Protein AF-0000000075078816 (afdb_homodimer)

Sequence (354 aa):
MPRSSYRVLTNPCPHFLTATINHWLPLFTNPKLVDIVLDSWRYLQRNDNFQLYGYVILENHLHLIAASENLSRDIQRFKSYTAKQLIAHLEQHRSNRLLELLALFK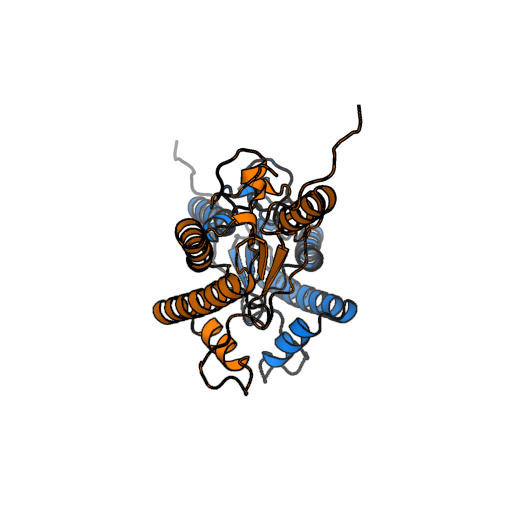RVHKHDSDYQVWEEGSHPQIIESEKVMRQKLEYIHQNPVKRGYVDKPEHWRYSSARNYLGQEGMIEVIRQWMPRSSYRVLTNPCPHFLTATINHWLPLFTNPKLVDIVLDSWRYLQRNDNFQLYGYVILENHLHLIAASENLSRDIQRFKSYTAKQLIAHLEQHRSNRLLELLALFKRVHKHDSDYQVWEEGSHPQIIESEKVMRQKLEYIHQNPVKRGYVDKPEHWRYSSARNYLGQEGMIEVIRQW

pLDDT: mean 91.62, std 14.15, range [32.06, 98.94]

InterPro domains:
  IPR002686 Transposase IS200-like [SM01321] (10-143)
  IPR036515 Transposase IS200-like superfamily [G3DSA:3.30.70.1290] (3-175)
  IPR036515 Transposase IS200-like superfamily [SSF143422] (5-149)
  IPR052715 REP-associated tyrosine transposase [PTHR36966] (10-155)

Solvent-accessible surface area (backbone atoms only — not comparable to full-atom values): 18918 Å² total; per-residue (Å²): 127,85,80,80,78,70,75,31,53,56,95,51,55,34,26,40,35,40,47,39,30,38,90,55,44,63,62,43,52,37,49,69,52,44,47,47,52,52,50,50,51,51,49,36,39,74,73,55,62,38,41,41,52,38,37,23,54,51,45,27,36,35,39,36,30,35,23,27,92,54,44,70,58,52,50,51,50,46,54,54,52,41,41,53,53,48,50,52,50,37,62,75,66,63,43,55,68,61,52,51,50,29,36,68,67,34,60,82,86,52,82,88,50,76,54,40,51,62,43,84,72,39,73,75,40,81,34,75,31,54,67,52,46,52,51,52,48,51,51,47,30,39,45,52,32,72,33,48,46,21,89,43,42,57,42,37,42,51,25,38,38,20,42,79,71,74,42,89,46,85,66,88,58,53,82,84,109,127,84,81,82,78,62,79,39,52,49,95,52,54,37,27,40,33,41,47,38,32,39,92,54,44,63,62,42,53,39,47,68,52,46,47,48,52,52,51,49,52,51,49,34,37,75,73,53,64,38,42,41,52,38,35,25,55,50,45,29,36,35,40,36,31,34,24,26,91,53,46,70,58,53,51,50,49,46,54,53,53,40,42,53,51,47,50,52,50,37,63,74,66,62,41,56,70,62,53,51,49,30,36,68,66,31,58,81,86,50,82,89,49,77,55,39,50,61,44,86,71,39,73,75,39,80,36,74,27,49,66,51,45,51,50,52,49,53,50,47,31,38,46,51,33,71,33,48,46,20,89,46,43,58,42,36,42,50,26,39,38,21,41,78,70,75,41,87,48,82,65,88,58,53,82,83,108

Foldseek 3Di:
DPPPQFDDAPPDFKKKWKKFWQVQPQLVVDVVLLVLLQVLQVVCVVPFVKAWAKKFDDRTMMITIIDGNCVVVSVVVSQVSSVVVSLVVCVVVVVPVVLVVQQVRDDPVPPPDSGGTIDPGIPIDTDRHPVSVVVVLVVRLCVCVVVVNDVGSCVRQRICSQVQVVHDHPHDHDNDD/DPPPQFDPCPVPFKKKWKKFWQVQQQLVVDVVLLVLLQVLQVVCVVPFVKAWAKKFDDRTMMITIITGNCVVVSVVVSQVRSVVVSLVVCVVVVVPVVLVVQQVRDDPVPPPDSGGTIDPDIPIDTDRHPVSVVVVLVVRLCVCVVVVNDVGSCVRQRICSQVQVVHDHPHDHDNDD

Nearest PDB structures (foldseek):
  4er8-assembly1_A  TM=7.688E-01  e=7.319E-08  Escherichia coli K-12
  2xma-assembly1_B  TM=7.099E-01  e=2.518E-05  Deinococcus radiodurans
  2xo6-assembly1_D  TM=6.630E-01  e=4.208E-05  Deinococcus radiodurans
  2a6m-assembly2_A-2  TM=6.606E-01  e=1.425E-04  Helicobacter pylori
  2f5g-assembly1_B  TM=6.070E-01  e=1.253E-04  Saccharolobus solfataricus

Structure (mmCIF, N/CA/C/O backbone):
data_AF-0000000075078816-model_v1
#
loop_
_entity.id
_entity.type
_entity.pdbx_description
1 polymer Transposase
#
loop_
_atom_site.group_PDB
_atom_site.id
_atom_site.type_symbol
_atom_site.label_atom_id
_atom_site.label_alt_id
_atom_site.label_comp_id
_atom_site.label_asym_id
_atom_site.label_entity_id
_atom_site.label_seq_id
_atom_site.pdbx_PDB_ins_code
_atom_site.Cartn_x
_atom_site.Cartn_y
_atom_site.Cartn_z
_atom_site.occupancy
_atom_site.B_iso_or_equiv
_atom_site.auth_seq_id
_atom_site.auth_comp_id
_atom_site.auth_asym_id
_atom_site.auth_atom_id
_atom_site.pdbx_PDB_model_num
ATOM 1 N N . MET A 1 1 ? 27.516 -21.375 -35.688 1 32.81 1 MET A N 1
ATOM 2 C CA . MET A 1 1 ? 26.906 -22.375 -34.781 1 32.81 1 MET A CA 1
ATOM 3 C C . MET A 1 1 ? 25.516 -21.922 -34.375 1 32.81 1 MET A C 1
ATOM 5 O O . MET A 1 1 ? 25.266 -20.734 -34.156 1 32.81 1 MET A O 1
ATOM 9 N N . PRO A 1 2 ? 24.391 -22.547 -34.781 1 34.5 2 PRO A N 1
ATOM 10 C CA . PRO A 1 2 ? 23.016 -22.109 -34.531 1 34.5 2 PRO A CA 1
ATOM 11 C C . PRO A 1 2 ? 22.781 -21.656 -33.094 1 34.5 2 PRO A C 1
ATOM 13 O O . PRO A 1 2 ? 23.406 -22.188 -32.188 1 34.5 2 PRO A O 1
ATOM 16 N N . ARG A 1 3 ? 22.719 -20.375 -32.844 1 37.66 3 ARG A N 1
ATOM 17 C CA . ARG A 1 3 ? 22.172 -19.688 -31.672 1 37.66 3 ARG A CA 1
ATOM 18 C C . ARG A 1 3 ? 21.016 -20.469 -31.062 1 37.66 3 ARG A C 1
ATOM 20 O O . ARG A 1 3 ? 19.969 -20.609 -31.688 1 37.66 3 ARG A O 1
ATOM 27 N N . SER A 1 4 ? 21.203 -21.734 -30.516 1 35.41 4 SER A N 1
ATOM 28 C CA . SER A 1 4 ? 20.344 -22.578 -29.703 1 35.41 4 SER A CA 1
ATOM 29 C C . SER A 1 4 ? 19.547 -21.75 -28.703 1 35.41 4 SER A C 1
ATOM 31 O O . SER A 1 4 ? 19.719 -21.891 -27.484 1 35.41 4 SER A O 1
ATOM 33 N N . SER A 1 5 ? 19.172 -20.578 -28.922 1 39.59 5 SER A N 1
ATOM 34 C CA . SER A 1 5 ? 18.453 -19.516 -28.234 1 39.59 5 SER A CA 1
ATOM 35 C C . SER A 1 5 ? 17.266 -20.062 -27.453 1 39.59 5 SER A C 1
ATOM 37 O O . SER A 1 5 ? 16.547 -19.297 -26.797 1 39.59 5 SER A O 1
ATOM 39 N N . TYR A 1 6 ? 16.562 -21.234 -27.891 1 40.12 6 TYR A N 1
ATOM 40 C CA . TYR A 1 6 ? 15.156 -21.594 -27.781 1 40.12 6 TYR A CA 1
ATOM 41 C C . TYR A 1 6 ? 14.781 -21.906 -26.344 1 40.12 6 TYR A C 1
ATOM 43 O O . TYR A 1 6 ? 13.633 -22.25 -26.047 1 40.12 6 TYR A O 1
ATOM 51 N N . ARG A 1 7 ? 15.602 -22.672 -25.531 1 46.19 7 ARG A N 1
ATOM 52 C CA . ARG A 1 7 ? 15.094 -23.578 -24.5 1 46.19 7 ARG A CA 1
ATOM 53 C C . ARG A 1 7 ? 14.484 -22.781 -23.344 1 46.19 7 ARG A C 1
ATOM 55 O O . ARG A 1 7 ? 15.203 -22.281 -22.469 1 46.19 7 ARG A O 1
ATOM 62 N N . VAL A 1 8 ? 13.75 -21.891 -23.438 1 49.56 8 VAL A N 1
ATOM 63 C CA . VAL A 1 8 ? 13.234 -21.469 -22.141 1 49.56 8 VAL A CA 1
ATOM 64 C C . VAL A 1 8 ? 12.953 -22.688 -21.266 1 49.56 8 VAL A C 1
ATOM 66 O O . VAL A 1 8 ? 13.43 -22.781 -20.141 1 49.56 8 VAL A O 1
ATOM 69 N N . LEU A 1 9 ? 11.344 -23.141 -21.203 1 51.47 9 LEU A N 1
ATOM 70 C CA . LEU A 1 9 ? 10.328 -23.672 -20.297 1 51.47 9 LEU A CA 1
ATOM 71 C C . LEU A 1 9 ? 10.5 -25.172 -20.109 1 51.47 9 LEU A C 1
ATOM 73 O O . LEU A 1 9 ? 10.305 -25.953 -21.031 1 51.47 9 LEU A O 1
ATOM 77 N N . THR A 1 10 ? 11.484 -25.531 -19.312 1 58.16 10 THR A N 1
ATOM 78 C CA . THR A 1 10 ? 11.703 -26.953 -19.031 1 58.16 10 THR A CA 1
ATOM 79 C C . THR A 1 10 ? 10.453 -27.594 -18.422 1 58.16 10 THR A C 1
ATOM 81 O O . THR A 1 10 ? 9.594 -26.891 -17.891 1 58.16 10 THR A O 1
ATOM 84 N N . ASN A 1 11 ? 9.906 -28.688 -18.75 1 68.38 11 ASN A N 1
ATOM 85 C CA . ASN A 1 11 ? 8.969 -29.609 -18.109 1 68.38 11 ASN A CA 1
ATOM 86 C C . ASN A 1 11 ? 9.133 -29.609 -16.594 1 68.38 11 ASN A C 1
ATOM 88 O O . ASN A 1 11 ? 10.094 -30.172 -16.078 1 68.38 11 ASN A O 1
ATOM 92 N N . PRO A 1 12 ? 8.211 -28.828 -15.883 1 84.5 12 PRO A N 1
ATOM 93 C CA . PRO A 1 12 ? 6.949 -28.172 -16.234 1 84.5 12 PRO A CA 1
ATOM 94 C C . PRO A 1 12 ? 7.137 -26.719 -16.672 1 84.5 12 PRO A C 1
ATOM 96 O O . PRO A 1 12 ? 8.086 -26.062 -16.25 1 84.5 12 PRO A O 1
ATOM 99 N N . CYS A 1 13 ? 6.262 -26.234 -17.453 1 90.31 13 CYS A N 1
ATOM 100 C CA . CYS A 1 13 ? 6.301 -24.891 -18.016 1 90.31 13 CYS A CA 1
ATOM 101 C C . CYS A 1 13 ? 5.848 -23.844 -17 1 90.31 13 CYS A C 1
ATOM 103 O O . CYS A 1 13 ? 4.828 -24.031 -16.328 1 90.31 13 CYS A O 1
ATOM 105 N N . PRO A 1 14 ? 6.574 -22.812 -16.922 1 96.62 14 PRO A N 1
ATOM 106 C CA . PRO A 1 14 ? 6.164 -21.766 -15.977 1 96.62 14 PRO A CA 1
ATOM 107 C C . PRO A 1 14 ? 4.945 -20.984 -16.453 1 96.62 14 PRO A C 1
ATOM 109 O O . PRO A 1 14 ? 4.727 -20.859 -17.672 1 96.62 14 PRO A O 1
ATOM 112 N N . HIS A 1 15 ? 4.141 -20.516 -15.539 1 98.12 15 HIS A N 1
ATOM 113 C CA . HIS A 1 15 ? 2.98 -19.672 -15.789 1 98.12 15 HIS A CA 1
ATOM 114 C C . HIS A 1 15 ? 3.041 -18.391 -14.977 1 98.12 15 HIS A C 1
ATOM 116 O O . HIS A 1 15 ? 3.521 -18.391 -13.836 1 98.12 15 HIS A O 1
ATOM 122 N N . PHE A 1 16 ? 2.646 -17.312 -15.602 1 98.62 16 PHE A N 1
ATOM 123 C CA . PHE A 1 16 ? 2.348 -16.078 -14.891 1 98.62 16 PHE A CA 1
ATOM 124 C C . PHE A 1 16 ? 0.945 -16.125 -14.297 1 98.62 16 PHE A C 1
ATOM 126 O O . PHE A 1 16 ? -0.024 -16.422 -14.992 1 98.62 16 PHE A O 1
ATOM 133 N N . LEU A 1 17 ? 0.847 -15.875 -12.992 1 98.69 17 LEU A N 1
ATOM 134 C CA . LEU A 1 17 ? -0.426 -15.969 -12.281 1 98.69 17 LEU A CA 1
ATOM 135 C C . LEU A 1 17 ? -0.689 -14.695 -11.477 1 98.69 17 LEU A C 1
ATOM 137 O O . LEU A 1 17 ? 0.25 -14.016 -11.055 1 98.69 17 LEU A O 1
ATOM 141 N N . THR A 1 18 ? -1.966 -14.391 -11.258 1 98.5 18 THR A N 1
ATOM 142 C CA . TH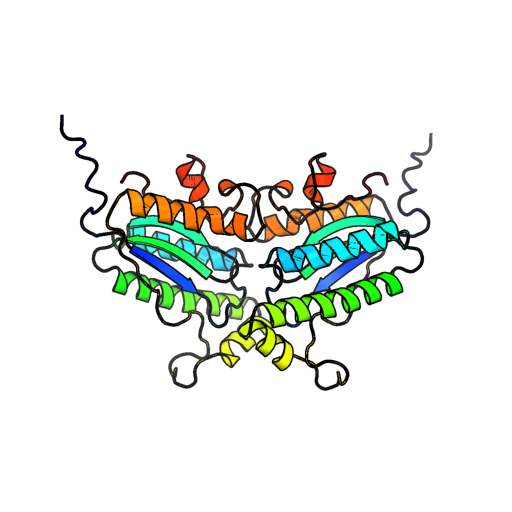R A 1 18 ? -2.414 -13.289 -10.414 1 98.5 18 THR A CA 1
ATOM 143 C C . THR A 1 18 ? -3.438 -13.773 -9.391 1 98.5 18 THR A C 1
ATOM 145 O O . THR A 1 18 ? -4.328 -14.555 -9.719 1 98.5 18 THR A O 1
ATOM 148 N N . ALA A 1 19 ? -3.264 -13.461 -8.195 1 98.5 19 ALA A N 1
ATOM 149 C CA . A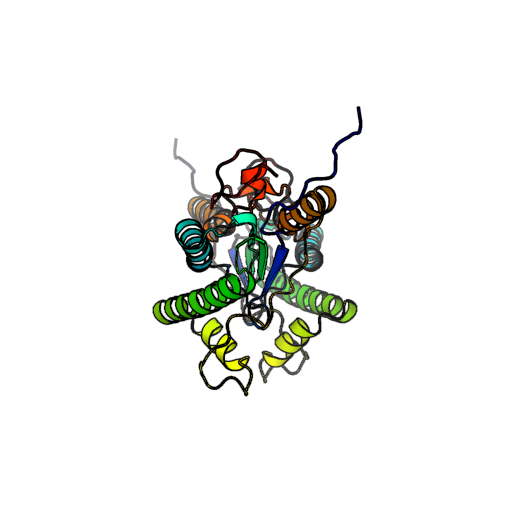LA A 1 19 ? -4.266 -13.641 -7.148 1 98.5 19 ALA A CA 1
ATOM 150 C C . ALA A 1 19 ? -4.648 -12.305 -6.516 1 98.5 19 ALA A C 1
ATOM 152 O O . ALA A 1 19 ? -3.779 -11.555 -6.062 1 98.5 19 ALA A O 1
ATOM 153 N N . THR A 1 20 ? -5.898 -12.031 -6.516 1 97.12 20 THR A N 1
ATOM 154 C CA . THR A 1 20 ? -6.395 -10.75 -6.027 1 97.12 20 THR A CA 1
ATOM 155 C C . THR A 1 20 ? -7.316 -10.945 -4.828 1 97.12 20 THR A C 1
ATOM 157 O O . THR A 1 20 ? -8.148 -11.852 -4.824 1 97.12 20 THR A O 1
ATOM 160 N N . ILE A 1 21 ? -7.125 -10.148 -3.82 1 96.5 21 ILE A N 1
ATOM 161 C CA . ILE A 1 21 ? -8.055 -10.148 -2.693 1 96.5 21 ILE A CA 1
ATOM 162 C C . ILE A 1 21 ? -9.43 -9.688 -3.162 1 96.5 21 ILE A C 1
ATOM 164 O O . ILE A 1 21 ? -9.547 -8.742 -3.941 1 96.5 21 ILE A O 1
ATOM 168 N N . ASN A 1 22 ? -10.438 -10.344 -2.693 1 93.38 22 ASN A N 1
ATOM 169 C CA . ASN A 1 22 ? -11.805 -9.984 -3.055 1 93.38 22 ASN A CA 1
ATOM 170 C C . ASN A 1 22 ? -12.086 -8.508 -2.799 1 93.38 22 ASN A C 1
ATOM 172 O O . ASN A 1 22 ? -11.734 -7.977 -1.741 1 93.38 22 ASN A O 1
ATOM 176 N N . HIS A 1 23 ? -12.539 -7.824 -3.824 1 89.81 23 HIS A N 1
ATOM 177 C CA . HIS A 1 23 ? -12.859 -6.402 -3.828 1 89.81 23 HIS A CA 1
ATOM 178 C C . HIS A 1 23 ? -11.625 -5.559 -3.523 1 89.81 23 HIS A C 1
ATOM 180 O O . HIS A 1 23 ? -11.742 -4.461 -2.969 1 89.81 23 HIS A O 1
ATOM 186 N N . TRP A 1 24 ? -10.5 -6.113 -3.637 1 91.88 24 TRP A N 1
ATOM 187 C CA . TRP A 1 24 ? -9.219 -5.418 -3.559 1 91.88 24 TRP A CA 1
ATOM 188 C C . TRP A 1 24 ? -9 -4.84 -2.166 1 91.88 24 TRP A C 1
ATOM 190 O O . TRP A 1 24 ? -8.438 -3.75 -2.023 1 91.88 24 TRP A O 1
ATOM 200 N N . LEU A 1 25 ? -9.594 -5.492 -1.196 1 92.44 25 LEU A N 1
ATOM 201 C CA . LEU A 1 25 ? -9.336 -5.07 0.178 1 92.44 25 LEU A CA 1
ATOM 202 C C . LEU A 1 25 ? -7.852 -5.164 0.512 1 92.44 25 LEU A C 1
ATOM 204 O O . LEU A 1 25 ? -7.184 -6.117 0.114 1 92.44 25 LEU A O 1
ATOM 208 N N . PRO A 1 26 ? -7.316 -4.176 1.22 1 94.62 26 PRO A N 1
ATOM 209 C CA . PRO A 1 26 ? -5.871 -4.105 1.449 1 94.62 26 PRO A CA 1
ATOM 210 C C . PRO A 1 26 ? -5.41 -5 2.598 1 94.62 26 PRO A C 1
ATOM 212 O O . PRO A 1 26 ? -4.914 -4.5 3.611 1 94.62 26 PRO A O 1
ATOM 215 N N . LEU A 1 27 ? -5.363 -6.262 2.445 1 96.44 27 LEU A N 1
ATOM 216 C CA . LEU A 1 27 ? -5.02 -7.207 3.502 1 96.44 27 LEU A CA 1
ATOM 217 C C . LEU A 1 27 ? -3.512 -7.242 3.73 1 96.44 27 LEU A C 1
ATOM 219 O O . LEU A 1 27 ? -3.055 -7.469 4.852 1 96.44 27 LEU A O 1
ATOM 223 N N . PHE A 1 28 ? -2.746 -6.984 2.727 1 97.88 28 PHE A N 1
ATOM 224 C CA . PHE A 1 28 ? -1.306 -7.207 2.793 1 97.88 28 PHE A CA 1
ATOM 225 C C . PHE A 1 28 ? -0.589 -5.961 3.303 1 97.88 28 PHE A C 1
ATOM 227 O O . PHE A 1 28 ? 0.583 -5.738 2.988 1 97.88 28 PHE A O 1
ATOM 234 N N . THR A 1 29 ? -1.321 -5.148 4 1 95.81 29 THR A N 1
ATOM 235 C CA . THR A 1 29 ? -0.734 -4.051 4.758 1 95.81 29 THR A CA 1
ATOM 236 C C . THR A 1 29 ? -0.208 -4.543 6.105 1 95.81 29 THR A C 1
ATOM 238 O O . THR A 1 29 ? 0.537 -3.832 6.781 1 95.81 29 THR A O 1
ATOM 241 N N . ASN A 1 30 ? -0.553 -5.668 6.48 1 96 30 ASN A N 1
ATOM 242 C CA . ASN A 1 30 ? -0.095 -6.371 7.676 1 96 30 ASN A CA 1
ATOM 243 C C . ASN A 1 30 ? 0.98 -7.398 7.34 1 96 30 ASN A C 1
ATOM 245 O O . ASN A 1 30 ? 0.708 -8.391 6.656 1 96 30 ASN A O 1
ATOM 249 N N . PRO A 1 31 ? 2.152 -7.246 7.91 1 97.88 31 PRO A N 1
ATOM 250 C CA . PRO A 1 31 ? 3.252 -8.156 7.574 1 97.88 31 PRO A CA 1
ATOM 251 C C . PRO A 1 31 ? 2.934 -9.617 7.895 1 97.88 31 PRO A C 1
ATOM 253 O O . PRO A 1 31 ? 3.414 -10.523 7.211 1 97.88 31 PRO A O 1
ATOM 256 N N . LYS A 1 32 ? 2.15 -9.805 8.891 1 98.12 32 LYS A N 1
ATOM 257 C CA . LYS A 1 32 ? 1.827 -11.172 9.281 1 98.12 32 LYS A CA 1
ATOM 258 C C . LYS A 1 32 ? 1.014 -11.875 8.195 1 98.12 32 LYS A C 1
ATOM 260 O O . LYS A 1 32 ? 1.153 -13.086 7.988 1 98.12 32 LYS A O 1
ATOM 265 N N . LEU A 1 33 ? 0.167 -11.148 7.555 1 98.5 33 LEU A N 1
ATOM 266 C CA . LEU A 1 33 ? -0.629 -11.734 6.484 1 98.5 33 LEU A CA 1
ATOM 267 C C . LEU A 1 33 ? 0.241 -12.055 5.273 1 98.5 33 LEU A C 1
ATOM 269 O O . LEU A 1 33 ? 0.018 -13.055 4.586 1 98.5 33 LEU A O 1
ATOM 273 N N . VAL A 1 34 ? 1.257 -11.258 5.023 1 98.81 34 VAL A N 1
ATOM 274 C CA . VAL A 1 34 ? 2.219 -11.531 3.963 1 98.81 34 VAL A CA 1
ATOM 275 C C . VAL A 1 34 ? 3.012 -12.797 4.301 1 98.81 34 VAL A C 1
ATOM 277 O O . VAL A 1 34 ? 3.254 -13.633 3.432 1 98.81 34 VAL A O 1
ATOM 280 N N . ASP A 1 35 ? 3.328 -12.914 5.535 1 98.81 35 ASP A N 1
ATOM 281 C CA . ASP A 1 35 ? 4.066 -14.094 5.977 1 98.81 35 ASP A CA 1
ATOM 282 C C . ASP A 1 35 ? 3.275 -15.375 5.699 1 98.81 35 ASP A C 1
ATOM 284 O O . ASP A 1 35 ? 3.855 -16.406 5.359 1 98.81 35 ASP A O 1
ATOM 288 N N . ILE A 1 36 ? 1.998 -15.328 5.871 1 98.88 36 ILE A N 1
ATOM 289 C CA . ILE A 1 36 ? 1.14 -16.484 5.621 1 98.88 36 ILE A CA 1
ATOM 290 C C . ILE A 1 36 ? 1.271 -16.906 4.164 1 98.88 36 ILE A C 1
ATOM 292 O O . ILE A 1 36 ? 1.377 -18.109 3.869 1 98.88 36 ILE A O 1
ATOM 296 N N . VAL A 1 37 ? 1.294 -15.938 3.246 1 98.88 37 VAL A N 1
ATOM 297 C CA . VAL A 1 37 ? 1.448 -16.203 1.817 1 98.88 37 VAL A CA 1
ATOM 298 C C . VAL A 1 37 ? 2.814 -16.828 1.552 1 98.88 37 VAL A C 1
ATOM 300 O O . VAL A 1 37 ? 2.908 -17.891 0.926 1 98.88 37 VAL A O 1
ATOM 303 N N . LEU A 1 38 ? 3.83 -16.219 2.096 1 98.88 38 LEU A N 1
ATOM 304 C CA . LEU A 1 38 ? 5.195 -16.672 1.869 1 98.88 38 LE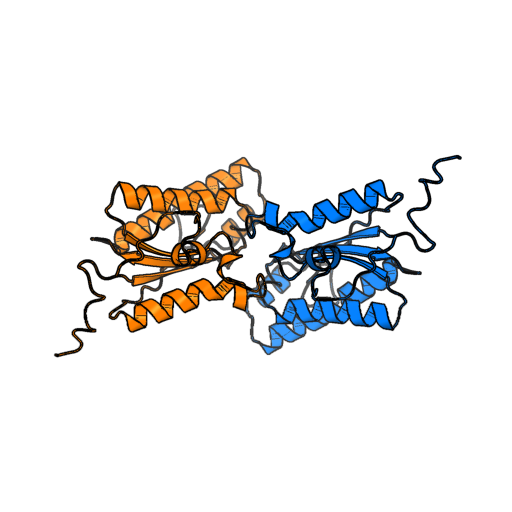U A CA 1
ATOM 305 C C . LEU A 1 38 ? 5.406 -18.062 2.453 1 98.88 38 LEU A C 1
ATOM 307 O O . LEU A 1 38 ? 6.035 -18.922 1.824 1 98.88 38 LEU A O 1
ATOM 311 N N . ASP A 1 39 ? 4.852 -18.281 3.598 1 98.81 39 ASP A N 1
ATOM 312 C CA . ASP A 1 39 ? 4.977 -19.578 4.25 1 98.81 39 ASP A CA 1
ATOM 313 C C . ASP A 1 39 ? 4.289 -20.672 3.436 1 98.81 39 ASP A C 1
ATOM 315 O O . ASP A 1 39 ? 4.777 -21.797 3.361 1 98.81 39 ASP A O 1
ATOM 319 N N . SER A 1 40 ? 3.18 -20.344 2.879 1 98.88 40 SER A N 1
ATOM 320 C CA . SER A 1 40 ? 2.475 -21.297 2.033 1 98.88 40 SER A CA 1
ATOM 321 C C . SER A 1 40 ? 3.307 -21.688 0.812 1 98.88 40 SER A C 1
ATOM 323 O O . SER A 1 40 ? 3.4 -22.859 0.459 1 98.88 40 SER A O 1
ATOM 325 N N . TRP A 1 41 ? 3.965 -20.688 0.159 1 98.81 41 TRP A N 1
ATOM 326 C CA . TRP A 1 41 ? 4.824 -20.953 -0.99 1 98.81 41 TRP A CA 1
ATOM 327 C C . TRP A 1 41 ? 6.023 -21.812 -0.585 1 98.81 41 TRP A C 1
ATOM 329 O O . TRP A 1 41 ? 6.41 -22.734 -1.306 1 98.81 41 TRP A O 1
ATOM 339 N N . ARG A 1 42 ? 6.598 -21.5 0.605 1 98.69 42 ARG A N 1
ATOM 340 C CA . ARG A 1 42 ? 7.719 -22.297 1.107 1 98.69 42 ARG A CA 1
ATOM 341 C C . ARG A 1 42 ? 7.312 -23.75 1.305 1 98.69 42 ARG A C 1
ATOM 343 O O . ARG A 1 42 ? 8.078 -24.672 0.973 1 98.69 42 ARG A O 1
ATOM 350 N N . TYR A 1 43 ? 6.148 -23.922 1.836 1 98.69 43 TYR A N 1
ATOM 351 C CA . TYR A 1 43 ? 5.629 -25.266 2.035 1 98.69 43 TYR A CA 1
ATOM 352 C C . TYR A 1 43 ? 5.512 -26.016 0.707 1 98.69 43 TYR A C 1
ATOM 354 O O . TYR A 1 43 ? 5.949 -27.156 0.586 1 98.69 43 TYR A O 1
ATOM 362 N N . LEU A 1 44 ? 4.961 -25.375 -0.298 1 98.31 44 LEU A N 1
ATOM 363 C CA . LEU A 1 44 ? 4.793 -25.984 -1.61 1 98.31 44 LEU A CA 1
ATOM 364 C C . LEU A 1 44 ? 6.148 -26.281 -2.246 1 98.31 44 LEU A C 1
ATOM 366 O O . LEU A 1 44 ? 6.32 -27.312 -2.895 1 98.31 44 LEU A O 1
ATOM 370 N N . GLN A 1 45 ? 7.09 -25.359 -2.062 1 98 45 GLN A N 1
ATOM 371 C CA . GLN A 1 45 ? 8.438 -25.578 -2.572 1 98 45 GLN A CA 1
ATOM 372 C C . GLN A 1 45 ? 9.055 -26.844 -1.974 1 98 45 GLN A C 1
ATOM 374 O O . GLN A 1 45 ? 9.703 -27.625 -2.68 1 98 45 GLN A O 1
ATOM 379 N N . ARG A 1 46 ? 8.82 -27.078 -0.748 1 97.62 46 ARG A N 1
ATOM 380 C CA . ARG A 1 46 ? 9.445 -28.172 -0.008 1 97.62 46 ARG A CA 1
ATOM 381 C C . ARG A 1 46 ? 8.727 -29.484 -0.265 1 97.62 46 ARG A C 1
ATOM 383 O O . ARG A 1 46 ? 9.359 -30.547 -0.306 1 97.62 46 ARG A O 1
ATOM 390 N N . ASN A 1 47 ? 7.422 -29.391 -0.548 1 97.06 47 ASN A N 1
ATOM 391 C CA . ASN A 1 47 ? 6.637 -30.625 -0.463 1 97.06 47 ASN A CA 1
ATOM 392 C C . ASN A 1 47 ? 6.031 -31 -1.813 1 97.06 47 ASN A C 1
ATOM 394 O O . ASN A 1 47 ? 5.617 -32.125 -2.02 1 97.06 47 ASN A O 1
ATOM 398 N N . ASP A 1 48 ? 6.027 -30.031 -2.734 1 95.38 48 ASP A N 1
ATOM 399 C CA . ASP A 1 48 ? 5.273 -30.297 -3.955 1 95.38 48 ASP A CA 1
ATOM 400 C C . ASP A 1 48 ? 6.09 -29.938 -5.195 1 95.38 48 ASP A C 1
ATOM 402 O O . ASP A 1 48 ? 5.523 -29.688 -6.266 1 95.38 48 ASP A O 1
ATOM 406 N N . ASN A 1 49 ? 7.391 -29.812 -5.105 1 94.69 49 ASN A N 1
ATOM 407 C CA . ASN A 1 49 ? 8.25 -29.422 -6.215 1 94.69 49 ASN A CA 1
ATOM 408 C C . ASN A 1 49 ? 7.754 -28.141 -6.883 1 94.69 49 ASN A C 1
ATOM 410 O O . ASN A 1 49 ? 7.754 -28.047 -8.109 1 94.69 49 ASN A O 1
ATOM 414 N N . PHE A 1 50 ? 7.168 -27.312 -6.133 1 97.31 50 PHE A N 1
ATOM 415 C CA . PHE A 1 50 ? 6.742 -26 -6.582 1 97.31 50 PHE A CA 1
ATOM 416 C C . PHE A 1 50 ? 7.945 -25.125 -6.918 1 97.31 50 PHE A C 1
ATOM 418 O O . PHE A 1 50 ? 8.789 -24.859 -6.059 1 97.31 50 PHE A O 1
ATOM 425 N N . GLN A 1 51 ? 8.016 -24.719 -8.172 1 98 51 GLN A N 1
ATOM 426 C CA . GLN A 1 51 ? 9.117 -23.891 -8.641 1 98 51 GLN A CA 1
ATOM 427 C C . GLN A 1 51 ? 8.68 -22.438 -8.781 1 98 51 GLN A C 1
ATOM 429 O O . GLN A 1 51 ? 7.859 -22.109 -9.648 1 98 51 GLN A O 1
ATOM 434 N N . LEU A 1 52 ? 9.195 -21.594 -7.953 1 98.5 52 LEU A N 1
ATOM 435 C CA . LEU A 1 52 ? 8.922 -20.156 -7.988 1 98.5 52 LEU A CA 1
ATOM 436 C C . LEU A 1 52 ? 10.039 -19.406 -8.695 1 98.5 52 LEU A C 1
ATOM 438 O O . LEU A 1 52 ? 11.203 -19.484 -8.281 1 98.5 52 LEU A O 1
ATOM 442 N N . TYR A 1 53 ? 9.719 -18.656 -9.719 1 98.44 53 TYR A N 1
ATOM 443 C CA . TYR A 1 53 ? 10.711 -17.938 -10.5 1 98.44 53 TYR A CA 1
ATOM 444 C C . TYR A 1 53 ? 10.695 -16.453 -10.172 1 98.44 53 TYR A C 1
ATOM 446 O O . TYR A 1 53 ? 11.719 -15.766 -10.312 1 98.44 53 TYR A O 1
ATOM 454 N N . GLY A 1 54 ? 9.57 -15.938 -9.797 1 98.81 54 GLY A N 1
ATOM 455 C CA . GLY A 1 54 ? 9.422 -14.547 -9.414 1 98.81 54 GLY A CA 1
ATOM 456 C C . GLY A 1 54 ? 8.078 -14.25 -8.766 1 98.81 54 GLY A C 1
ATOM 457 O O . GLY A 1 54 ? 7.141 -15.039 -8.867 1 98.81 54 GLY A O 1
ATOM 458 N N . TYR A 1 55 ? 8.055 -13.117 -8.086 1 98.94 55 TYR A N 1
ATOM 459 C CA . TYR A 1 55 ? 6.812 -12.719 -7.434 1 98.94 55 TYR A CA 1
ATOM 460 C C . TYR A 1 55 ? 6.852 -11.25 -7.031 1 98.94 55 TYR A C 1
ATOM 462 O O . TYR A 1 55 ? 7.926 -10.641 -6.977 1 98.94 55 TYR A O 1
ATOM 470 N N . VAL A 1 56 ? 5.734 -10.68 -6.828 1 98.94 56 VAL A N 1
ATOM 471 C CA . VAL A 1 56 ? 5.527 -9.406 -6.148 1 98.94 56 VAL A CA 1
ATOM 472 C C . VAL A 1 56 ? 4.219 -9.445 -5.363 1 98.94 56 VAL A C 1
ATOM 474 O O . VAL A 1 56 ? 3.221 -10 -5.836 1 98.94 56 VAL A O 1
ATOM 477 N N . ILE A 1 57 ? 4.238 -9 -4.148 1 98.88 57 ILE A N 1
ATOM 478 C CA . ILE A 1 57 ? 3.055 -8.852 -3.311 1 98.88 57 ILE A CA 1
ATOM 479 C C . ILE A 1 57 ? 2.807 -7.367 -3.031 1 98.88 57 ILE A C 1
ATOM 481 O O . ILE A 1 57 ? 3.668 -6.684 -2.477 1 98.88 57 ILE A O 1
ATOM 485 N N . LEU A 1 58 ? 1.672 -6.914 -3.492 1 98.38 58 LEU A N 1
ATOM 486 C CA . LEU A 1 58 ? 1.266 -5.539 -3.236 1 98.38 58 LEU A CA 1
ATOM 487 C C . LEU A 1 58 ? 0.216 -5.477 -2.133 1 98.38 58 LEU A C 1
ATOM 489 O O . LEU A 1 58 ? 0.135 -6.379 -1.296 1 98.38 58 LEU A O 1
ATOM 493 N N . GLU A 1 59 ? -0.512 -4.461 -1.948 1 96.56 59 GLU A N 1
ATOM 494 C CA . GLU A 1 59 ? -1.355 -4.262 -0.773 1 96.56 59 GLU A CA 1
ATOM 495 C C . GLU A 1 59 ? -2.6 -5.145 -0.833 1 96.56 59 GLU A C 1
ATOM 497 O O . GLU A 1 59 ? -3.193 -5.461 0.2 1 96.56 59 GLU A O 1
ATOM 502 N N . ASN A 1 60 ? -2.982 -5.52 -2.135 1 96.19 60 ASN A N 1
ATOM 503 C CA . ASN A 1 60 ? -4.262 -6.211 -2.23 1 96.19 60 ASN A CA 1
ATOM 504 C C . ASN A 1 60 ? -4.23 -7.309 -3.293 1 96.19 60 ASN A C 1
ATOM 506 O O . ASN A 1 60 ? -5.27 -7.871 -3.645 1 96.19 60 ASN A O 1
ATOM 510 N N . HIS A 1 61 ? -3.117 -7.52 -3.883 1 98 61 HIS A N 1
ATOM 511 C CA . HIS A 1 61 ? -2.945 -8.594 -4.852 1 98 61 HIS A CA 1
ATOM 512 C C . HIS A 1 61 ? -1.48 -9.008 -4.965 1 98 61 HIS A C 1
ATOM 514 O O . HIS A 1 61 ? -0.604 -8.359 -4.383 1 98 61 HIS A O 1
ATOM 520 N N . LEU A 1 62 ? -1.29 -10.125 -5.625 1 98.75 62 LEU A N 1
ATOM 521 C CA . LEU A 1 62 ? 0.062 -10.617 -5.863 1 98.75 62 LEU A CA 1
ATOM 522 C C . LEU A 1 62 ? 0.169 -11.258 -7.242 1 98.75 62 LEU A C 1
ATOM 524 O O . LEU A 1 62 ? -0.833 -11.711 -7.801 1 98.75 62 LEU A O 1
ATOM 528 N N . HIS A 1 63 ? 1.333 -11.18 -7.738 1 98.88 63 HIS A N 1
ATOM 529 C CA . HIS A 1 63 ? 1.723 -11.906 -8.945 1 98.88 63 HIS A CA 1
ATOM 530 C C . HIS A 1 63 ? 2.818 -12.922 -8.648 1 98.88 63 HIS A C 1
ATOM 532 O O . HIS A 1 63 ? 3.686 -12.68 -7.805 1 98.88 63 HIS A O 1
ATOM 538 N N . LEU A 1 64 ? 2.754 -13.992 -9.398 1 98.75 64 LEU A N 1
ATOM 539 C CA . LEU A 1 64 ? 3.857 -14.945 -9.312 1 98.75 64 LEU A CA 1
ATOM 540 C C . LEU A 1 64 ? 4.09 -15.633 -10.656 1 98.75 64 LEU A C 1
ATOM 542 O O . LEU A 1 64 ? 3.174 -15.719 -11.477 1 98.75 64 LEU A O 1
ATOM 546 N N . ILE A 1 65 ? 5.289 -15.984 -10.914 1 98.69 65 ILE A N 1
ATOM 547 C CA . ILE A 1 65 ? 5.695 -16.891 -11.984 1 98.69 65 ILE A CA 1
ATOM 548 C C . ILE A 1 65 ? 6.16 -18.219 -11.383 1 98.69 65 ILE A C 1
ATOM 550 O O . ILE A 1 65 ? 7.137 -18.25 -10.625 1 98.69 65 ILE A O 1
ATOM 554 N N . ALA A 1 66 ? 5.426 -19.266 -11.758 1 98.38 66 ALA A N 1
ATOM 555 C CA . ALA A 1 66 ? 5.707 -20.547 -11.094 1 98.38 66 ALA A CA 1
ATOM 556 C C . ALA A 1 66 ? 5.406 -21.719 -12.008 1 98.38 66 ALA A C 1
ATOM 558 O O . ALA A 1 66 ? 4.719 -21.562 -13.023 1 98.38 66 ALA A O 1
ATOM 559 N N . ALA A 1 67 ? 5.949 -22.812 -11.633 1 97.56 67 ALA A N 1
ATOM 560 C CA . ALA A 1 67 ? 5.699 -24.094 -12.297 1 97.56 67 ALA A CA 1
ATOM 561 C C . ALA A 1 67 ? 5.645 -25.234 -11.289 1 97.56 67 ALA A C 1
ATOM 563 O O . ALA A 1 67 ? 6.25 -25.141 -10.219 1 97.56 67 ALA A O 1
ATOM 564 N N . SER A 1 68 ? 4.895 -26.172 -11.586 1 96.25 68 SER A N 1
ATOM 565 C CA . SER A 1 68 ? 4.867 -27.453 -10.875 1 96.25 68 SER A CA 1
ATOM 566 C C . SER A 1 68 ? 4.215 -28.547 -11.719 1 96.25 68 SER A C 1
ATOM 568 O O . SER A 1 68 ? 3.746 -28.281 -12.828 1 96.25 68 SER A O 1
ATOM 570 N N . GLU A 1 69 ? 4.23 -29.75 -11.289 1 94.62 69 GLU A N 1
ATOM 571 C CA . GLU A 1 69 ? 3.625 -30.844 -12.023 1 94.62 69 GLU A CA 1
ATOM 572 C C . GLU A 1 69 ? 2.129 -30.625 -12.219 1 94.62 69 GLU A C 1
ATOM 574 O O . GLU A 1 69 ? 1.592 -30.922 -13.297 1 94.62 69 GLU A O 1
ATOM 579 N N . ASN A 1 70 ? 1.489 -30.156 -11.25 1 95 70 ASN A N 1
ATOM 580 C CA . ASN A 1 70 ? 0.081 -29.781 -11.281 1 95 70 ASN A CA 1
ATOM 581 C C . ASN A 1 70 ? -0.14 -28.391 -10.688 1 95 70 ASN A C 1
ATOM 583 O O . ASN A 1 70 ? -0.64 -28.266 -9.57 1 95 70 ASN A O 1
ATOM 587 N N . LEU A 1 71 ? 0.135 -27.422 -11.469 1 96.56 71 LEU A N 1
ATOM 588 C CA . LEU A 1 71 ? 0.143 -26.047 -10.992 1 96.56 71 LEU A CA 1
ATOM 589 C C . LEU A 1 71 ? -1.257 -25.609 -10.578 1 96.56 71 LEU A C 1
ATOM 591 O O . LEU A 1 71 ? -1.422 -24.891 -9.586 1 96.56 71 LEU A O 1
ATOM 595 N N . SER A 1 72 ? -2.248 -26 -11.344 1 96.06 72 SER A N 1
ATOM 596 C CA . SER A 1 72 ? -3.627 -25.641 -11.016 1 96.06 72 SER A CA 1
ATOM 597 C C . SER A 1 72 ? -4.004 -26.109 -9.617 1 96.06 72 SER A C 1
ATOM 599 O O . SER A 1 72 ? -4.598 -25.359 -8.844 1 96.06 72 SER A O 1
ATOM 601 N N . ARG A 1 73 ? -3.666 -27.297 -9.352 1 96.5 73 ARG A N 1
ATOM 602 C CA . ARG A 1 73 ? -3.943 -27.859 -8.039 1 96.5 73 ARG A CA 1
ATOM 603 C C . ARG A 1 73 ? -3.182 -27.109 -6.945 1 96.5 73 ARG A C 1
ATOM 605 O O . ARG A 1 73 ? -3.744 -26.797 -5.898 1 96.5 73 ARG A O 1
ATOM 612 N N . ASP A 1 74 ? -1.948 -26.875 -7.164 1 97.75 74 ASP A N 1
ATOM 613 C CA . ASP A 1 74 ? -1.113 -26.219 -6.168 1 97.75 74 ASP A CA 1
ATOM 614 C C . ASP A 1 74 ? -1.621 -24.812 -5.875 1 97.75 74 ASP A C 1
ATOM 616 O O . ASP A 1 74 ? -1.623 -24.359 -4.723 1 97.75 74 ASP A O 1
ATOM 620 N N . ILE A 1 75 ? -2.084 -24.109 -6.906 1 98.06 75 ILE A N 1
ATOM 621 C CA . ILE A 1 75 ? -2.602 -22.75 -6.738 1 98.06 75 ILE A CA 1
ATOM 622 C C . ILE A 1 75 ? -3.926 -22.797 -5.98 1 98.06 75 ILE A C 1
ATOM 624 O O . ILE A 1 75 ? -4.188 -21.953 -5.125 1 98.06 75 ILE A O 1
ATOM 628 N N . GLN A 1 76 ? -4.738 -23.75 -6.289 1 97.19 76 GLN A N 1
ATOM 629 C CA . GLN A 1 76 ? -5.984 -23.938 -5.547 1 97.19 76 GLN A CA 1
ATOM 630 C C . GLN A 1 76 ? -5.711 -24.203 -4.07 1 97.19 76 GLN A C 1
ATOM 632 O O . GLN A 1 76 ? -6.359 -23.609 -3.199 1 97.19 76 GLN A O 1
ATOM 637 N N . ARG A 1 77 ? -4.777 -25.062 -3.809 1 97.38 77 ARG A N 1
ATOM 638 C CA . ARG A 1 77 ? -4.391 -25.375 -2.436 1 97.38 77 ARG A CA 1
ATOM 639 C C . ARG A 1 77 ? -3.838 -24.125 -1.735 1 97.38 77 ARG A C 1
ATOM 641 O O . ARG A 1 77 ? -4.156 -23.875 -0.572 1 97.38 77 ARG A O 1
ATOM 648 N N . PHE A 1 78 ? -3.01 -23.453 -2.416 1 98.69 78 PHE A N 1
ATOM 649 C CA . PHE A 1 78 ? -2.451 -22.203 -1.913 1 98.69 78 PHE A CA 1
ATOM 650 C C . PHE A 1 78 ? -3.561 -21.234 -1.501 1 98.69 78 PHE A C 1
ATOM 652 O O . PHE A 1 78 ? -3.576 -20.75 -0.37 1 98.69 78 PHE A O 1
ATOM 659 N N . LYS A 1 79 ? -4.504 -20.938 -2.387 1 98.12 79 LYS A N 1
ATOM 660 C CA . LYS A 1 79 ? -5.566 -19.984 -2.131 1 98.12 79 LYS A CA 1
ATOM 661 C C . LYS A 1 79 ? -6.477 -20.453 -0.999 1 98.12 79 LYS A C 1
ATOM 663 O O . LYS A 1 79 ? -6.867 -19.656 -0.139 1 98.12 79 LYS A O 1
ATOM 668 N N . SER A 1 80 ? -6.766 -21.75 -0.992 1 97.12 80 SER A N 1
ATOM 669 C CA . SER A 1 80 ? -7.633 -22.281 0.048 1 97.12 80 SER A CA 1
ATOM 670 C C . SER A 1 80 ? -6.965 -22.219 1.418 1 97.12 80 SER A C 1
ATOM 672 O O . SER A 1 80 ? -7.566 -21.734 2.379 1 97.12 80 SER A O 1
ATOM 674 N N . TYR A 1 81 ? -5.758 -22.656 1.472 1 98.25 81 TYR A N 1
ATOM 675 C CA . TYR A 1 81 ? -5.023 -22.672 2.732 1 98.25 81 TYR A CA 1
ATOM 676 C C . TYR A 1 81 ? -4.84 -21.25 3.262 1 98.25 81 TYR A C 1
ATOM 678 O O . TYR A 1 81 ? -5.113 -20.984 4.434 1 98.25 81 TYR A O 1
ATOM 686 N N . THR A 1 82 ? -4.352 -20.359 2.4 1 98.56 82 THR A N 1
ATOM 687 C CA . THR A 1 82 ? -4.051 -19 2.85 1 98.56 82 THR A CA 1
ATOM 688 C C . THR A 1 82 ? -5.336 -18.25 3.205 1 98.56 82 THR A C 1
ATOM 690 O O . THR A 1 82 ? -5.352 -17.438 4.133 1 98.56 82 THR A O 1
ATOM 693 N N . ALA A 1 83 ? -6.434 -18.484 2.475 1 97.75 83 ALA A N 1
ATOM 694 C CA . ALA A 1 83 ? -7.707 -17.875 2.842 1 97.75 83 ALA A CA 1
ATOM 695 C C . ALA A 1 83 ? -8.086 -18.219 4.277 1 97.75 83 ALA A C 1
ATOM 697 O O . ALA A 1 83 ? -8.438 -17.328 5.062 1 97.75 83 ALA A O 1
ATOM 698 N N . LYS A 1 84 ? -7.977 -19.453 4.613 1 97.44 84 LYS A N 1
ATOM 699 C CA . LYS A 1 84 ? -8.305 -19.906 5.961 1 97.44 84 LYS A CA 1
ATOM 700 C C . LYS A 1 84 ? -7.395 -19.25 7 1 97.44 84 LYS A C 1
ATOM 702 O O . LYS A 1 84 ? -7.867 -18.781 8.031 1 97.44 84 LYS A O 1
ATOM 707 N N . GLN A 1 85 ? -6.121 -19.234 6.746 1 98.38 85 GLN A N 1
ATOM 708 C CA . GLN A 1 85 ? -5.152 -18.688 7.695 1 98.38 85 GLN A CA 1
ATOM 709 C C . GLN A 1 85 ? -5.32 -17.188 7.852 1 98.38 85 GLN A C 1
ATOM 711 O O . GLN A 1 85 ? -5.16 -16.641 8.945 1 98.38 85 GLN A O 1
ATOM 716 N N . LEU A 1 86 ? -5.574 -16.484 6.723 1 97.94 86 LEU A N 1
ATOM 717 C CA . LEU A 1 86 ? -5.781 -15.039 6.754 1 97.94 86 LEU A CA 1
ATOM 718 C C . LEU A 1 86 ? -6.992 -14.688 7.609 1 97.94 86 LEU A C 1
ATOM 720 O O . LEU A 1 86 ? -6.918 -13.797 8.461 1 97.94 86 LEU A O 1
ATOM 724 N N . ILE A 1 87 ? -8.055 -15.422 7.445 1 96.19 87 ILE A N 1
ATOM 725 C CA . ILE A 1 87 ? -9.273 -15.195 8.211 1 96.19 87 ILE A CA 1
ATOM 726 C C . ILE A 1 87 ? -9.016 -15.469 9.688 1 96.19 87 ILE A C 1
ATOM 728 O O . ILE A 1 87 ? -9.406 -14.68 10.555 1 96.19 87 ILE A O 1
ATOM 732 N N . ALA A 1 88 ? -8.359 -16.547 9.984 1 97.12 88 ALA A N 1
ATOM 733 C CA . ALA A 1 88 ? -8.055 -16.906 11.367 1 97.12 88 ALA A CA 1
ATOM 734 C C . ALA A 1 88 ? -7.254 -15.797 12.047 1 97.12 88 ALA A C 1
ATOM 736 O O . ALA A 1 88 ? -7.527 -15.453 13.195 1 97.12 88 ALA A O 1
ATOM 737 N N . HIS A 1 89 ? -6.297 -15.266 11.312 1 97.75 89 HIS A N 1
ATOM 738 C CA . HIS A 1 89 ? -5.477 -14.195 11.867 1 97.75 89 HIS A CA 1
ATOM 739 C C . HIS A 1 89 ? -6.312 -12.945 12.133 1 97.75 89 HIS A C 1
ATOM 741 O O . HIS A 1 89 ? -6.188 -12.32 13.188 1 97.75 89 HIS A O 1
ATOM 747 N N . LEU A 1 90 ? -7.105 -12.602 11.156 1 95.94 90 LEU A N 1
ATOM 748 C CA . LEU A 1 90 ? -7.941 -11.414 11.289 1 95.94 90 LEU A CA 1
ATOM 749 C C . LEU A 1 90 ? -8.898 -11.562 12.469 1 95.94 90 LEU A C 1
ATOM 751 O O . LEU A 1 90 ? -9.133 -10.602 13.211 1 95.94 90 LEU A O 1
ATOM 755 N N . GLU A 1 91 ? -9.477 -12.734 12.625 1 94.94 91 GLU A N 1
ATOM 756 C CA . GLU A 1 91 ? -10.383 -13.008 13.742 1 94.94 91 GLU A CA 1
ATOM 757 C C . GLU A 1 91 ? -9.656 -12.914 15.078 1 94.94 91 GLU A C 1
ATOM 759 O O . GLU A 1 91 ? -10.164 -12.32 16.031 1 94.94 91 GLU A O 1
ATOM 764 N N . GLN A 1 92 ? -8.492 -13.438 15.141 1 95.88 92 GLN A N 1
ATOM 765 C CA . GLN A 1 92 ? -7.703 -13.469 16.375 1 95.88 92 GLN A CA 1
ATOM 766 C C . GLN A 1 92 ? -7.305 -12.062 16.797 1 95.88 92 GLN A C 1
ATOM 768 O O . GLN A 1 92 ? -7.219 -11.773 18 1 95.88 92 GLN A O 1
ATOM 773 N N . HIS A 1 93 ? -7.094 -11.164 15.836 1 92.44 93 HIS A N 1
ATOM 774 C CA . HIS A 1 93 ? -6.594 -9.828 16.141 1 92.44 93 HIS A CA 1
ATOM 775 C C . HIS A 1 93 ? -7.711 -8.789 16.062 1 92.44 93 HIS A C 1
ATOM 777 O O . HIS A 1 93 ? -7.445 -7.586 16.062 1 92.44 93 HIS A O 1
ATOM 783 N N . ARG A 1 94 ? -8.906 -9.203 15.953 1 84 94 ARG A N 1
ATOM 784 C CA . ARG A 1 94 ? -10.125 -8.406 16.031 1 84 94 ARG A CA 1
ATOM 785 C C . ARG A 1 94 ? -10.141 -7.316 14.969 1 84 94 ARG A C 1
ATOM 787 O O . ARG A 1 94 ? -10.438 -6.156 15.266 1 84 94 ARG A O 1
ATOM 794 N N . SER A 1 95 ? -9.609 -7.676 13.812 1 87.06 95 SER A N 1
ATOM 795 C CA . SER A 1 95 ? -9.711 -6.766 12.68 1 87.06 95 SER A CA 1
ATOM 796 C C . SER A 1 95 ? -11.133 -6.719 12.133 1 87.06 95 SER A C 1
ATOM 798 O O . SER A 1 95 ? -11.383 -7.102 10.992 1 87.06 95 SER A O 1
ATOM 800 N N . ASN A 1 96 ? -12.039 -6.16 12.844 1 86.56 96 ASN A N 1
ATOM 801 C CA . ASN A 1 96 ? -13.477 -6.246 12.617 1 86.56 96 ASN A CA 1
ATOM 802 C C . ASN A 1 96 ? -13.883 -5.57 11.305 1 86.56 96 ASN A C 1
ATOM 804 O O . ASN A 1 96 ? -14.719 -6.09 10.57 1 86.56 96 ASN A O 1
ATOM 808 N N . ARG A 1 97 ? -13.258 -4.512 11.055 1 85.12 97 ARG A N 1
ATOM 809 C CA . ARG A 1 97 ? -13.609 -3.785 9.836 1 85.12 97 ARG A CA 1
ATOM 810 C C . ARG A 1 97 ? -13.367 -4.645 8.602 1 85.12 97 ARG A C 1
ATOM 812 O O . ARG A 1 97 ? -14.25 -4.793 7.758 1 85.12 97 ARG A O 1
ATOM 819 N N . LEU A 1 98 ? -12.234 -5.184 8.461 1 89.12 98 LEU A N 1
ATOM 820 C CA . LEU A 1 98 ? -11.891 -6.012 7.316 1 89.12 98 LEU A CA 1
ATOM 821 C C . LEU A 1 98 ? -12.781 -7.246 7.242 1 89.12 98 LEU A C 1
ATOM 823 O O . LEU A 1 98 ? -13.234 -7.621 6.16 1 89.12 98 LEU A O 1
ATOM 827 N N . LEU A 1 99 ? -13.023 -7.859 8.398 1 91 99 LEU A N 1
ATOM 828 C CA . LEU A 1 99 ? -13.859 -9.047 8.445 1 91 99 LEU A CA 1
ATOM 829 C C . LEU A 1 99 ? -15.281 -8.734 7.984 1 91 99 LEU A C 1
ATOM 831 O O . LEU A 1 99 ? -15.891 -9.508 7.25 1 91 99 LEU A O 1
ATOM 835 N N . GLU A 1 100 ? -15.742 -7.625 8.406 1 88 100 GLU A N 1
ATOM 836 C CA . GLU A 1 100 ? -17.078 -7.195 8.008 1 88 100 GLU A CA 1
ATOM 837 C C . GLU A 1 100 ? -17.156 -6.992 6.496 1 88 100 GLU A C 1
ATOM 839 O O . GLU A 1 100 ? -18.141 -7.398 5.867 1 88 100 GLU A O 1
ATOM 844 N N . LEU A 1 101 ? -16.188 -6.457 5.977 1 86.62 101 LEU A N 1
ATOM 845 C CA . LEU A 1 101 ? -16.172 -6.203 4.539 1 86.62 101 LEU A CA 1
ATOM 846 C C . LEU A 1 101 ? -16.031 -7.508 3.76 1 86.62 101 LEU A C 1
ATOM 848 O O . LEU A 1 101 ? -16.703 -7.703 2.746 1 86.62 101 LEU A O 1
ATOM 852 N N . LEU A 1 102 ? -15.18 -8.398 4.242 1 90 102 LEU A N 1
ATOM 853 C CA . LEU A 1 102 ? -15.008 -9.688 3.588 1 90 102 LEU A CA 1
ATOM 854 C C . LEU A 1 102 ? -16.312 -10.477 3.588 1 90 102 LEU A C 1
ATOM 856 O O . LEU A 1 102 ? -16.594 -11.211 2.643 1 90 102 LEU A O 1
ATOM 860 N N . ALA A 1 103 ? -17.078 -10.305 4.633 1 87.94 103 ALA A N 1
ATOM 861 C CA . ALA A 1 103 ? -18.391 -10.961 4.738 1 87.94 103 ALA A CA 1
ATOM 862 C C . ALA A 1 103 ? -19.406 -10.305 3.814 1 87.94 103 ALA A C 1
ATOM 864 O O . ALA A 1 103 ? -20.188 -10.992 3.152 1 87.94 103 ALA A O 1
ATOM 865 N N . LEU A 1 104 ? -19.359 -9.023 3.814 1 83.12 104 LEU A N 1
ATOM 866 C CA . LEU A 1 104 ? -20.297 -8.25 3.016 1 83.12 104 LEU A CA 1
ATOM 867 C C . LEU A 1 104 ? -20.141 -8.562 1.531 1 83.12 104 LEU A C 1
ATOM 869 O O . LEU A 1 104 ? -21.141 -8.664 0.804 1 83.12 104 LEU A O 1
ATOM 873 N N . PHE A 1 105 ? -18.984 -8.82 1.104 1 83.88 105 PHE A N 1
ATOM 874 C CA . PHE A 1 105 ? -18.719 -8.93 -0.324 1 83.88 105 PHE A CA 1
ATOM 875 C C . PHE A 1 105 ? -18.672 -10.383 -0.762 1 83.88 105 PHE A C 1
ATOM 877 O O . PHE A 1 105 ? -18.375 -10.688 -1.921 1 83.88 105 PHE A O 1
ATOM 884 N N . LYS A 1 106 ? -18.984 -11.156 0.122 1 83.88 106 LYS A N 1
ATOM 885 C CA . LYS A 1 106 ? -19.031 -12.57 -0.229 1 83.88 106 LYS A CA 1
ATOM 886 C C . LYS A 1 106 ? -20.125 -12.844 -1.249 1 83.88 106 LYS A C 1
ATOM 888 O O . LYS A 1 106 ? -21.234 -12.305 -1.144 1 83.88 106 LYS A O 1
ATOM 893 N N . ARG A 1 107 ? -19.812 -13.562 -2.182 1 73.75 107 ARG A N 1
ATOM 894 C CA . ARG A 1 107 ? -20.812 -13.961 -3.17 1 73.75 107 ARG A CA 1
ATOM 895 C C . ARG A 1 107 ? -21.844 -14.898 -2.561 1 73.75 107 ARG A C 1
ATOM 897 O O . ARG A 1 107 ? -21.5 -15.758 -1.743 1 73.75 107 ARG A O 1
ATOM 904 N N . VAL A 1 108 ? -23.016 -14.648 -2.857 1 65.69 108 VAL A N 1
ATOM 905 C CA . VAL A 1 108 ? -24.203 -15.312 -2.318 1 65.69 108 VAL A CA 1
ATOM 906 C C . VAL A 1 108 ? -24.094 -16.812 -2.525 1 65.69 108 VAL A C 1
ATOM 908 O O . VAL A 1 108 ? -24.469 -17.594 -1.649 1 65.69 108 VAL A O 1
ATOM 911 N N . HIS A 1 109 ? -23.531 -17.188 -3.533 1 61.62 109 HIS A N 1
ATOM 912 C CA . HIS A 1 109 ? -23.641 -18.609 -3.861 1 61.62 109 HIS A CA 1
ATOM 913 C C . HIS A 1 109 ? -22.531 -19.422 -3.197 1 61.62 109 HIS A C 1
ATOM 915 O O . HIS A 1 109 ? -22.469 -20.625 -3.371 1 61.62 109 HIS A O 1
ATOM 921 N N . LYS A 1 110 ? -21.766 -18.672 -2.416 1 61.31 110 LYS A N 1
ATOM 922 C CA . LYS A 1 110 ? -20.703 -19.422 -1.746 1 61.31 110 LYS A CA 1
ATOM 923 C C . LYS A 1 110 ? -21.141 -19.844 -0.342 1 61.31 110 LYS A C 1
ATOM 925 O O . LYS A 1 110 ? -21.312 -19 0.535 1 61.31 110 LYS A O 1
ATOM 930 N N . HIS A 1 111 ? -21.641 -21.078 -0.148 1 62.22 111 HIS A N 1
ATOM 931 C CA . HIS A 1 111 ? -22.281 -21.578 1.061 1 62.22 111 HIS A CA 1
ATOM 932 C C . HIS A 1 111 ? -21.25 -22.047 2.084 1 62.22 111 HIS A C 1
ATOM 934 O O . HIS A 1 111 ? -21.547 -22.125 3.277 1 62.22 111 HIS A O 1
ATOM 940 N N . ASP A 1 112 ? -19.984 -22.203 1.707 1 62.94 112 ASP A N 1
ATOM 941 C CA . ASP A 1 112 ? -19.109 -22.984 2.58 1 62.94 112 ASP A CA 1
ATOM 942 C C . ASP A 1 112 ? -18.344 -22.078 3.541 1 62.94 112 ASP A C 1
ATOM 944 O O . ASP A 1 112 ? -17.797 -22.547 4.535 1 62.94 112 ASP A O 1
ATOM 948 N N . SER A 1 113 ? -18.328 -20.734 3.193 1 73.31 113 SER A N 1
ATOM 949 C CA . SER A 1 113 ? -17.562 -19.875 4.078 1 73.31 113 SER A CA 1
ATOM 950 C C . SER A 1 113 ? -18.266 -18.547 4.312 1 73.31 113 SER A C 1
ATOM 952 O O . SER A 1 113 ? -19.062 -18.094 3.482 1 73.31 113 SER A O 1
ATOM 954 N N . ASP A 1 114 ? -18.078 -18.031 5.523 1 84.12 114 ASP A N 1
ATOM 955 C CA . ASP A 1 114 ? -18.656 -16.734 5.883 1 84.12 114 ASP A CA 1
ATOM 956 C C . ASP A 1 114 ? -17.922 -15.586 5.199 1 84.12 114 ASP A C 1
ATOM 958 O O . ASP A 1 114 ? -18.422 -14.461 5.141 1 84.12 114 ASP A O 1
ATOM 962 N N . TYR A 1 115 ? -16.734 -16 4.621 1 90.75 115 TYR A N 1
ATOM 963 C CA . TYR A 1 115 ? -15.898 -14.961 4.035 1 90.75 115 TYR A CA 1
ATOM 964 C C . TYR A 1 115 ? -15.375 -15.383 2.664 1 90.75 115 TYR A C 1
ATOM 966 O O . TYR A 1 115 ? -15.234 -16.578 2.389 1 90.75 115 TYR A O 1
ATOM 974 N N . GLN A 1 116 ? -15.172 -14.477 1.796 1 92.12 116 GLN A N 1
ATOM 975 C CA . GLN A 1 116 ? -14.422 -14.688 0.564 1 92.12 116 GLN A CA 1
ATOM 976 C C . GLN A 1 116 ? -13.164 -13.828 0.53 1 92.12 116 GLN A C 1
ATOM 978 O O . GLN A 1 116 ? -13.25 -12.594 0.469 1 92.12 116 GLN A O 1
ATOM 983 N N . VAL A 1 117 ? -12.094 -14.484 0.531 1 95.69 117 VAL A N 1
ATOM 984 C CA . VAL A 1 117 ? -10.828 -13.766 0.606 1 95.69 117 VAL A CA 1
ATOM 985 C C . VAL A 1 117 ? -10.312 -13.477 -0.802 1 95.69 117 VAL A C 1
ATOM 987 O O . VAL A 1 117 ? -10.094 -12.32 -1.164 1 95.69 117 VAL A O 1
ATOM 990 N N . TRP A 1 118 ? -10.164 -14.562 -1.594 1 96.88 118 TRP A N 1
ATOM 991 C CA . TRP A 1 118 ? -9.602 -14.438 -2.936 1 96.88 118 TRP A CA 1
ATOM 992 C C . TRP A 1 118 ? -10.711 -14.312 -3.977 1 96.88 118 TRP A C 1
ATOM 994 O O . TRP A 1 118 ? -11.734 -15 -3.889 1 96.88 118 TRP A O 1
ATOM 1004 N N . GLU A 1 119 ? -10.469 -13.445 -4.965 1 94.44 119 GLU A N 1
ATOM 1005 C CA . GLU A 1 119 ? -11.281 -13.531 -6.172 1 94.44 119 GLU A CA 1
ATOM 1006 C C . GLU A 1 119 ? -11.141 -14.898 -6.84 1 94.44 119 GLU A C 1
ATOM 1008 O O . GLU A 1 119 ? -10.125 -15.57 -6.672 1 94.44 119 GLU A O 1
ATOM 1013 N N . GLU A 1 120 ? -12.172 -15.219 -7.574 1 91.75 120 GLU A N 1
ATOM 1014 C CA . GLU A 1 120 ? -12.109 -16.469 -8.312 1 91.75 120 GLU A CA 1
ATOM 1015 C C . GLU A 1 120 ? -11.109 -16.391 -9.461 1 91.75 120 GLU A C 1
ATOM 1017 O O . GLU A 1 120 ? -10.93 -15.32 -10.055 1 91.75 120 GLU A O 1
ATOM 1022 N N . GLY A 1 121 ? -10.469 -17.469 -9.695 1 91.69 121 GLY A N 1
ATOM 1023 C CA . GLY A 1 121 ? -9.547 -17.531 -10.82 1 91.69 121 GLY A CA 1
ATOM 1024 C C . GLY A 1 121 ? -8.172 -16.984 -10.508 1 91.69 121 GLY A C 1
ATOM 1025 O O . GLY A 1 121 ? -7.98 -16.312 -9.484 1 91.69 121 GLY A O 1
ATOM 1026 N N . SER A 1 122 ? -7.176 -17.359 -11.336 1 92.25 122 SER A N 1
ATOM 1027 C CA . SER A 1 122 ? -5.801 -16.906 -11.164 1 92.25 122 SER A CA 1
ATOM 1028 C C . SER A 1 122 ? -5.227 -16.391 -12.484 1 92.25 122 SER A C 1
ATOM 1030 O O . SER A 1 122 ? -4.066 -15.961 -12.539 1 92.25 122 SER A O 1
ATOM 1032 N N . HIS A 1 123 ? -5.891 -16.469 -13.531 1 90.69 123 HIS A N 1
ATOM 1033 C CA . HIS A 1 123 ? -5.559 -15.922 -14.836 1 90.69 123 HIS A CA 1
ATOM 1034 C C . HIS A 1 123 ? -4.184 -16.391 -15.305 1 90.69 123 HIS A C 1
ATOM 1036 O O . HIS A 1 123 ? -3.326 -15.578 -15.641 1 90.69 123 HIS A O 1
ATOM 1042 N N . PRO A 1 124 ? -4.027 -17.688 -15.445 1 94.94 124 PRO A N 1
ATOM 1043 C CA . PRO A 1 124 ? -2.707 -18.203 -15.812 1 94.94 124 PRO A CA 1
ATOM 1044 C C . PRO A 1 124 ? -2.324 -17.891 -17.25 1 94.94 124 PRO A C 1
ATOM 1046 O O . PRO A 1 124 ? -3.168 -17.953 -18.156 1 94.94 124 PRO A O 1
ATOM 1049 N N . GLN A 1 125 ? -1.089 -17.422 -17.438 1 96.5 125 GLN A N 1
ATOM 1050 C CA . GLN A 1 125 ? -0.488 -17.203 -18.75 1 96.5 125 GLN A CA 1
ATOM 1051 C C . GLN A 1 125 ? 0.806 -18 -18.891 1 96.5 125 GLN A C 1
ATOM 1053 O O . GLN A 1 125 ? 1.744 -17.828 -18.109 1 96.5 125 GLN A O 1
ATOM 1058 N N . ILE A 1 126 ? 0.905 -18.828 -19.938 1 94.69 126 ILE A N 1
ATOM 1059 C CA . ILE A 1 126 ? 2.068 -19.672 -20.156 1 94.69 126 ILE A CA 1
ATOM 1060 C C . ILE A 1 126 ? 3.266 -18.828 -20.578 1 94.69 126 ILE A C 1
ATOM 1062 O O . ILE A 1 126 ? 3.127 -17.906 -21.375 1 94.69 126 ILE A O 1
ATOM 1066 N N . ILE A 1 127 ? 4.355 -19.156 -20.031 1 96.12 127 ILE A N 1
ATOM 1067 C CA . ILE A 1 127 ? 5.613 -18.547 -20.438 1 96.12 127 ILE A CA 1
ATOM 1068 C C . ILE A 1 127 ? 6.363 -19.469 -21.391 1 96.12 127 ILE A C 1
ATOM 1070 O O . ILE A 1 127 ? 6.918 -20.484 -20.969 1 96.12 127 ILE A O 1
ATOM 1074 N N . GLU A 1 128 ? 6.504 -19.047 -22.594 1 91.19 128 GLU A N 1
ATOM 1075 C CA . GLU A 1 128 ? 6.918 -19.969 -23.641 1 91.19 128 GLU A CA 1
ATOM 1076 C C . GLU A 1 128 ? 8.367 -19.719 -24.047 1 91.19 128 GLU A C 1
ATOM 1078 O O . GLU A 1 128 ? 8.945 -20.516 -24.797 1 91.19 128 GLU A O 1
ATOM 1083 N N . SER A 1 129 ? 8.914 -18.625 -23.625 1 93.19 129 SER A N 1
ATOM 1084 C CA . SER A 1 129 ? 10.273 -18.281 -24.031 1 93.19 129 SER A CA 1
ATOM 1085 C C . SER A 1 129 ? 10.992 -17.484 -22.953 1 93.19 129 SER A C 1
ATOM 1087 O O . SER A 1 129 ? 10.359 -16.953 -22.047 1 93.19 129 SER A O 1
ATOM 1089 N N . GLU A 1 130 ? 12.227 -17.438 -23.125 1 94.62 130 GLU A N 1
ATOM 1090 C CA . GLU A 1 130 ? 13.031 -16.609 -22.234 1 94.62 130 GLU A CA 1
ATOM 1091 C C . GLU A 1 130 ? 12.648 -15.141 -22.344 1 94.62 130 GLU A C 1
ATOM 1093 O O . GLU A 1 130 ? 12.648 -14.422 -21.344 1 94.62 130 GLU A O 1
ATOM 1098 N N . LYS A 1 131 ? 12.344 -14.797 -23.516 1 96.06 131 LYS A N 1
ATOM 1099 C CA . LYS A 1 131 ? 11.945 -13.414 -23.75 1 96.06 131 LYS A CA 1
ATOM 1100 C C . LYS A 1 131 ? 10.688 -13.062 -22.953 1 96.06 131 LYS A C 1
ATOM 1102 O O . LYS A 1 131 ? 10.633 -12.023 -22.297 1 96.06 131 LYS A O 1
ATOM 1107 N N . VAL A 1 132 ? 9.742 -13.93 -22.969 1 96.56 132 VAL A N 1
ATOM 1108 C CA . VAL A 1 132 ? 8.5 -13.703 -22.25 1 96.56 132 VAL A CA 1
ATOM 1109 C C . VAL A 1 132 ? 8.758 -13.75 -20.734 1 96.56 132 VAL A C 1
ATOM 1111 O O . VAL A 1 132 ? 8.195 -12.953 -19.984 1 96.56 132 VAL A O 1
ATOM 1114 N N . MET A 1 133 ? 9.648 -14.617 -20.375 1 97.31 133 MET A N 1
ATOM 1115 C CA . MET A 1 133 ? 10.031 -14.703 -18.969 1 97.31 133 MET A CA 1
ATOM 1116 C C . MET A 1 133 ? 10.602 -13.375 -18.469 1 97.31 133 MET A C 1
ATOM 1118 O O . MET A 1 133 ? 10.164 -12.852 -17.453 1 97.31 133 MET A O 1
ATOM 1122 N N . ARG A 1 134 ? 11.484 -12.844 -19.219 1 97.88 134 ARG A N 1
ATOM 1123 C CA . ARG A 1 134 ? 12.125 -11.586 -18.844 1 97.88 134 ARG A CA 1
ATOM 1124 C C . ARG A 1 134 ? 11.102 -10.453 -18.781 1 97.88 134 ARG A C 1
ATOM 1126 O O . ARG A 1 134 ? 11.133 -9.633 -17.875 1 97.88 134 ARG A O 1
ATOM 1133 N N . GLN A 1 135 ? 10.258 -10.438 -19.734 1 98.12 135 GLN A N 1
ATOM 1134 C CA . GLN A 1 135 ? 9.227 -9.406 -19.797 1 98.12 135 GLN A CA 1
ATOM 1135 C C . GLN A 1 135 ? 8.32 -9.469 -18.562 1 98.12 135 GLN A C 1
ATOM 1137 O O . GLN A 1 135 ? 8.016 -8.43 -17.953 1 98.12 135 GLN A O 1
ATOM 1142 N N . LYS A 1 136 ? 7.871 -10.625 -18.188 1 98.44 136 LYS A N 1
ATOM 1143 C CA . LYS A 1 136 ? 6.969 -10.773 -17.062 1 98.44 136 LYS A CA 1
ATOM 1144 C C . LYS A 1 136 ? 7.676 -10.461 -15.742 1 98.44 136 LYS A C 1
ATOM 1146 O O . LYS A 1 136 ? 7.094 -9.836 -14.852 1 98.44 136 LYS A O 1
ATOM 1151 N N . LEU A 1 137 ? 8.906 -10.883 -15.672 1 98.69 137 LEU A N 1
ATOM 1152 C CA . LEU A 1 137 ? 9.688 -10.555 -14.484 1 98.69 137 LEU A CA 1
ATOM 1153 C C . LEU A 1 137 ? 9.828 -9.047 -14.328 1 98.69 137 LEU A C 1
ATOM 1155 O O . LEU A 1 137 ? 9.609 -8.5 -13.242 1 98.69 137 LEU A O 1
ATOM 1159 N N . GLU A 1 138 ? 10.188 -8.391 -15.406 1 98.62 138 GLU A N 1
ATOM 1160 C CA . GLU A 1 138 ? 10.328 -6.938 -15.375 1 98.62 138 GLU A CA 1
ATOM 1161 C C . GLU A 1 138 ? 9.008 -6.266 -14.977 1 98.62 138 GLU A C 1
ATOM 1163 O O . GLU A 1 138 ? 9 -5.34 -14.172 1 98.62 138 GLU A O 1
ATOM 1168 N N . TYR A 1 139 ? 8.008 -6.824 -15.539 1 98.69 139 TYR A N 1
ATOM 1169 C CA . TYR A 1 139 ? 6.684 -6.281 -15.266 1 98.69 139 TYR A CA 1
ATOM 1170 C C . TYR A 1 139 ? 6.359 -6.348 -13.781 1 98.69 139 TYR A C 1
ATOM 1172 O O . TYR A 1 139 ? 6.004 -5.34 -13.164 1 98.69 139 TYR A O 1
ATOM 1180 N N . ILE A 1 140 ? 6.52 -7.469 -13.141 1 98.69 140 ILE A N 1
ATOM 1181 C CA . ILE A 1 140 ? 6.078 -7.613 -11.758 1 98.69 140 ILE A CA 1
ATOM 1182 C C . ILE A 1 140 ? 7.043 -6.887 -10.828 1 98.69 140 ILE A C 1
ATOM 1184 O O . ILE A 1 140 ? 6.633 -6.332 -9.805 1 98.69 140 ILE A O 1
ATOM 1188 N N . HIS A 1 141 ? 8.32 -6.852 -11.211 1 98.88 141 HIS A N 1
ATOM 1189 C CA . HIS A 1 141 ? 9.297 -6.148 -10.383 1 98.88 141 HIS A CA 1
ATOM 1190 C C . HIS A 1 141 ? 9.062 -4.641 -10.414 1 98.88 141 HIS A C 1
ATOM 1192 O O . HIS A 1 141 ? 9.312 -3.947 -9.43 1 98.88 141 HIS A O 1
ATOM 1198 N N . GLN A 1 142 ? 8.484 -4.156 -11.5 1 98.75 142 GLN A N 1
ATOM 1199 C CA . GLN A 1 142 ? 8.289 -2.723 -11.68 1 98.75 142 GLN A CA 1
ATOM 1200 C C . GLN A 1 142 ? 6.953 -2.271 -11.094 1 98.75 142 GLN A C 1
ATOM 1202 O O . GLN A 1 142 ? 6.688 -1.072 -10.984 1 98.75 142 GLN A O 1
ATOM 1207 N N . ASN A 1 143 ? 6.145 -3.219 -10.664 1 98.56 143 ASN A N 1
ATOM 1208 C CA . ASN A 1 143 ? 4.812 -2.883 -10.172 1 98.56 143 ASN A CA 1
ATOM 1209 C C . ASN A 1 143 ? 4.875 -1.845 -9.055 1 98.56 143 ASN A C 1
ATOM 1211 O O . ASN A 1 143 ? 4.191 -0.82 -9.117 1 98.56 143 ASN A O 1
ATOM 1215 N N . PRO A 1 144 ? 5.723 -2.021 -7.98 1 98.75 144 PRO A N 1
ATOM 1216 C CA . PRO A 1 144 ? 5.766 -1.036 -6.898 1 98.75 144 PRO A CA 1
ATOM 1217 C C . PRO A 1 144 ? 6.285 0.323 -7.359 1 98.75 144 PRO A C 1
ATOM 1219 O O . PRO A 1 144 ? 5.906 1.355 -6.801 1 98.75 144 PRO A O 1
ATOM 1222 N N . VAL A 1 145 ? 7.172 0.304 -8.32 1 98.69 145 VAL A N 1
ATOM 1223 C CA . VAL A 1 145 ? 7.688 1.546 -8.891 1 98.69 145 VAL A CA 1
ATOM 1224 C C . VAL A 1 145 ? 6.562 2.287 -9.617 1 98.69 145 VAL A C 1
ATOM 1226 O O . VAL A 1 145 ? 6.391 3.494 -9.43 1 98.69 145 VAL A O 1
ATOM 1229 N N . LYS A 1 146 ? 5.793 1.554 -10.375 1 97.69 146 LYS A N 1
ATOM 1230 C CA . LYS A 1 146 ? 4.68 2.139 -11.117 1 97.69 146 LYS A CA 1
ATOM 1231 C C . LYS A 1 146 ? 3.615 2.684 -10.164 1 97.69 146 LYS A C 1
ATOM 1233 O O . LYS A 1 146 ? 2.951 3.676 -10.477 1 97.69 146 LYS A O 1
ATOM 1238 N N . ARG A 1 147 ? 3.473 2.08 -9.008 1 96.94 147 ARG A N 1
ATOM 1239 C CA . ARG A 1 147 ? 2.559 2.553 -7.973 1 96.94 147 ARG A CA 1
ATOM 1240 C C . ARG A 1 147 ? 3.082 3.83 -7.32 1 96.94 147 ARG A C 1
ATOM 1242 O O . ARG A 1 147 ? 2.359 4.492 -6.574 1 96.94 147 ARG A O 1
ATOM 1249 N N . GLY A 1 148 ? 4.355 4.113 -7.539 1 97.88 148 GLY A N 1
ATOM 1250 C CA . GLY A 1 148 ? 4.977 5.297 -6.965 1 97.88 148 GLY A CA 1
ATOM 1251 C C . GLY A 1 148 ? 5.539 5.062 -5.578 1 97.88 148 GLY A C 1
ATOM 1252 O O . GLY A 1 148 ? 6.062 5.984 -4.949 1 97.88 148 GLY A O 1
ATOM 1253 N N . TYR A 1 149 ? 5.551 3.832 -5.086 1 98.44 149 TYR A N 1
ATOM 1254 C CA . TYR A 1 149 ? 5.93 3.531 -3.709 1 98.44 149 TYR A CA 1
ATOM 1255 C C . TYR A 1 149 ? 7.434 3.658 -3.518 1 98.44 149 TYR A C 1
ATOM 1257 O O . TYR A 1 149 ? 7.895 4.133 -2.477 1 98.44 149 TYR A O 1
ATOM 1265 N N . VAL A 1 150 ? 8.156 3.209 -4.539 1 98.69 150 VAL A N 1
ATOM 1266 C CA . VAL A 1 150 ? 9.609 3.164 -4.48 1 98.69 150 VAL A CA 1
ATOM 1267 C C . VAL A 1 150 ? 10.195 3.625 -5.812 1 98.69 150 VAL A C 1
ATOM 1269 O O . 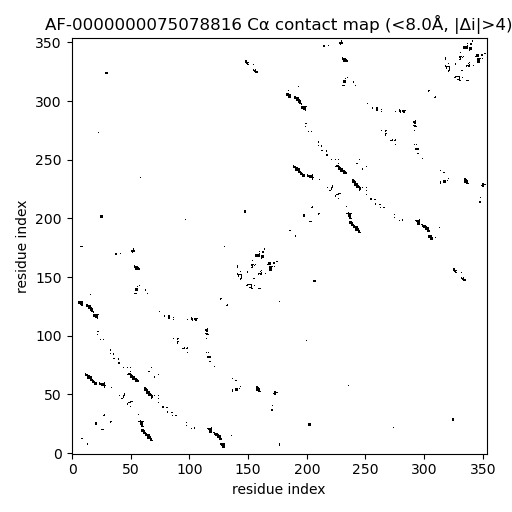VAL A 1 150 ? 9.531 3.561 -6.848 1 98.69 150 VAL A O 1
ATOM 1272 N N . ASP A 1 151 ? 11.469 4.004 -5.781 1 98.06 151 ASP A N 1
ATOM 1273 C CA . ASP A 1 151 ? 12.141 4.43 -7.004 1 98.06 151 ASP A CA 1
ATOM 1274 C C . ASP A 1 151 ? 12.797 3.248 -7.715 1 98.06 151 ASP A C 1
ATOM 1276 O O . ASP A 1 151 ? 12.93 3.25 -8.938 1 98.06 151 ASP A O 1
ATOM 1280 N N . LYS A 1 152 ? 13.211 2.318 -6.918 1 98.44 152 LYS A N 1
ATOM 1281 C CA . LYS A 1 152 ? 13.867 1.12 -7.434 1 98.44 152 LYS A CA 1
ATOM 1282 C C . LYS A 1 152 ? 13.109 -0.14 -7.027 1 98.44 152 LYS A C 1
ATOM 1284 O O . LYS A 1 152 ? 12.664 -0.26 -5.883 1 98.44 152 LYS A O 1
ATOM 1289 N N . PRO A 1 153 ? 13.039 -1.068 -7.969 1 98.69 153 PRO A N 1
ATOM 1290 C CA . PRO A 1 153 ? 12.273 -2.279 -7.672 1 98.69 153 PRO A CA 1
ATOM 1291 C C . PRO A 1 153 ? 12.766 -2.998 -6.418 1 98.69 153 PRO A C 1
ATOM 1293 O O . PRO A 1 153 ? 11.961 -3.514 -5.637 1 98.69 153 PRO A O 1
ATOM 1296 N N . GLU A 1 154 ? 14.086 -3 -6.172 1 98.38 154 GLU A N 1
ATOM 1297 C CA . GLU A 1 154 ? 14.656 -3.783 -5.082 1 98.38 154 GLU A CA 1
ATOM 1298 C C . GLU A 1 154 ? 14.367 -3.139 -3.729 1 98.38 154 GLU A C 1
ATOM 1300 O O . GLU A 1 154 ? 14.586 -3.758 -2.684 1 98.38 154 GLU A O 1
ATOM 1305 N N . HIS A 1 155 ? 13.852 -1.92 -3.754 1 98.56 155 HIS A N 1
ATOM 1306 C CA . HIS A 1 155 ? 13.5 -1.27 -2.498 1 98.56 155 HIS A CA 1
ATOM 1307 C C . HIS A 1 155 ? 12.195 -1.829 -1.936 1 98.56 155 HIS A C 1
ATOM 1309 O O . HIS A 1 155 ? 11.891 -1.638 -0.756 1 98.56 155 HIS A O 1
ATOM 1315 N N . TRP A 1 156 ? 11.43 -2.451 -2.756 1 98.81 156 TRP A N 1
ATOM 1316 C CA . TRP A 1 156 ? 10.211 -3.105 -2.297 1 98.81 156 TRP A CA 1
ATOM 1317 C C . TRP A 1 156 ? 10.516 -4.492 -1.739 1 98.81 156 TRP A C 1
ATOM 1319 O O . TRP A 1 156 ? 11.008 -5.363 -2.459 1 98.81 156 TRP A O 1
ATOM 1329 N N . ARG A 1 157 ? 10.172 -4.738 -0.555 1 98.44 157 ARG A N 1
ATOM 1330 C CA . ARG A 1 157 ? 10.625 -5.922 0.159 1 98.44 157 ARG A CA 1
ATOM 1331 C C . ARG A 1 157 ? 9.938 -7.18 -0.367 1 98.44 157 ARG A C 1
ATOM 1333 O O . ARG A 1 157 ? 10.57 -8.234 -0.493 1 98.44 157 ARG A O 1
ATOM 1340 N N . TYR A 1 158 ? 8.688 -7.059 -0.677 1 98.75 158 TYR A N 1
ATOM 1341 C CA . TYR A 1 158 ? 7.871 -8.227 -0.997 1 98.75 158 TYR A CA 1
ATOM 1342 C C . TYR A 1 158 ? 7.883 -8.508 -2.496 1 98.75 158 TYR A C 1
ATOM 1344 O O . TYR A 1 158 ? 6.824 -8.641 -3.117 1 98.75 158 TYR A O 1
ATOM 1352 N N . SER A 1 159 ? 9.086 -8.641 -2.996 1 98.88 159 SER A N 1
ATOM 1353 C CA . SER A 1 159 ? 9.297 -8.875 -4.418 1 98.88 159 SER A CA 1
ATOM 1354 C C . SER A 1 159 ? 10.594 -9.656 -4.66 1 98.88 159 SER A C 1
ATOM 1356 O O . SER A 1 159 ? 11.539 -9.555 -3.879 1 98.88 159 SER A O 1
ATOM 1358 N N . SER A 1 160 ? 10.656 -10.359 -5.777 1 98.88 160 SER A N 1
ATOM 1359 C CA . SER A 1 160 ? 11.859 -11.109 -6.133 1 98.88 160 SER A CA 1
ATOM 1360 C C . SER A 1 160 ? 12.875 -10.227 -6.848 1 98.88 160 SER A C 1
ATOM 1362 O O . SER A 1 160 ? 13.898 -10.719 -7.328 1 98.88 160 SER A O 1
ATOM 1364 N N . ALA A 1 161 ? 12.594 -8.961 -6.992 1 98.81 161 ALA A N 1
ATOM 1365 C CA . ALA A 1 161 ? 13.555 -8.047 -7.594 1 98.81 161 ALA A CA 1
ATOM 1366 C C . ALA A 1 161 ? 14.898 -8.117 -6.875 1 98.81 161 ALA A C 1
ATOM 1368 O O . ALA A 1 161 ? 15.953 -8.148 -7.52 1 98.81 161 ALA A O 1
ATOM 1369 N N . ARG A 1 162 ? 14.812 -8.25 -5.59 1 97.69 162 ARG A N 1
ATOM 1370 C CA . ARG A 1 162 ? 16.031 -8.344 -4.797 1 97.69 162 ARG A CA 1
ATOM 1371 C C . ARG A 1 162 ? 16.781 -9.633 -5.105 1 97.69 162 ARG A C 1
ATOM 1373 O O . ARG A 1 162 ? 18.016 -9.625 -5.219 1 97.69 162 ARG A O 1
ATOM 1380 N N . ASN A 1 163 ? 16.062 -10.633 -5.219 1 98.5 163 ASN A N 1
ATOM 1381 C CA . ASN A 1 163 ? 16.688 -11.914 -5.547 1 98.5 163 ASN A CA 1
ATOM 1382 C C . ASN A 1 163 ? 17.516 -11.82 -6.828 1 98.5 163 ASN A C 1
ATOM 1384 O O . ASN A 1 163 ? 18.641 -12.289 -6.879 1 98.5 163 ASN A O 1
ATOM 1388 N N . TYR A 1 164 ? 17 -11.219 -7.793 1 98.44 164 TYR A N 1
ATOM 1389 C CA . TYR A 1 164 ? 17.609 -11.164 -9.117 1 98.44 164 TYR A CA 1
ATOM 1390 C C . TYR A 1 164 ? 18.797 -10.203 -9.133 1 98.44 164 TYR A C 1
ATOM 1392 O O . TYR A 1 164 ? 19.578 -10.203 -10.078 1 98.44 164 TYR A O 1
ATOM 1400 N N . LEU A 1 165 ? 18.906 -9.422 -8.117 1 97.81 165 LEU A N 1
ATOM 1401 C CA . LEU A 1 165 ? 20.062 -8.547 -7.977 1 97.81 165 LEU A CA 1
ATOM 1402 C C . LEU A 1 165 ? 21.109 -9.156 -7.043 1 97.81 165 LEU A C 1
ATOM 1404 O O . LEU A 1 165 ? 22.062 -8.484 -6.656 1 97.81 165 LEU A O 1
ATOM 1408 N N . GLY A 1 166 ? 20.844 -10.383 -6.578 1 97 166 GLY A N 1
ATOM 1409 C CA . GLY A 1 166 ? 21.781 -11.07 -5.711 1 97 166 GLY A CA 1
ATOM 1410 C C . GLY A 1 166 ? 21.656 -10.688 -4.25 1 97 166 GLY A C 1
ATOM 1411 O O . GLY A 1 166 ? 22.516 -11 -3.438 1 97 166 GLY A O 1
ATOM 1412 N N . GLN A 1 167 ? 20.578 -9.953 -3.969 1 96.94 167 GLN A N 1
ATOM 1413 C CA . GLN A 1 167 ? 20.328 -9.562 -2.586 1 96.94 167 GLN A CA 1
ATOM 1414 C C . GLN A 1 167 ? 19.422 -10.586 -1.884 1 96.94 167 GLN A C 1
ATOM 1416 O O . GLN A 1 167 ? 18.797 -11.422 -2.535 1 96.94 167 GLN A O 1
ATOM 1421 N N . GLU A 1 168 ? 19.422 -10.453 -0.559 1 96 168 GLU A N 1
ATOM 1422 C CA . GLU A 1 168 ? 18.578 -11.352 0.214 1 96 168 GLU A CA 1
ATOM 1423 C C . GLU A 1 168 ? 17.094 -11.031 0.004 1 96 168 GLU A C 1
ATOM 1425 O O . GLU A 1 168 ? 16.672 -9.898 0.217 1 96 168 GLU A O 1
ATOM 1430 N N . GLY A 1 169 ? 16.359 -12.023 -0.479 1 97.06 169 GLY A N 1
ATOM 1431 C CA . GLY A 1 169 ? 14.922 -11.867 -0.63 1 97.06 169 GLY A CA 1
ATOM 1432 C C . GLY A 1 169 ? 14.133 -12.453 0.524 1 97.06 169 GLY A C 1
ATOM 1433 O O . GLY A 1 169 ? 14.711 -12.922 1.506 1 97.06 169 GLY A O 1
ATOM 1434 N N . MET A 1 170 ? 12.836 -12.375 0.386 1 98.25 170 MET A N 1
ATOM 1435 C CA . MET A 1 170 ? 11.961 -12.883 1.442 1 98.25 170 MET A CA 1
ATOM 1436 C C . MET A 1 170 ? 11.766 -14.383 1.308 1 98.25 170 MET A C 1
ATOM 1438 O O . MET A 1 170 ? 11.359 -15.047 2.264 1 98.25 170 MET A O 1
ATOM 1442 N N . ILE A 1 171 ? 11.938 -14.93 0.154 1 98.69 171 ILE A N 1
ATOM 1443 C CA . ILE A 1 171 ? 11.797 -16.328 -0.199 1 98.69 171 ILE A CA 1
ATOM 1444 C C . ILE A 1 171 ? 12.719 -16.656 -1.376 1 98.69 171 ILE A C 1
ATOM 1446 O O . ILE A 1 171 ? 13.031 -15.789 -2.186 1 98.69 171 ILE A O 1
ATOM 1450 N N . GLU A 1 172 ? 13.164 -17.906 -1.481 1 97.88 172 GLU A N 1
ATOM 1451 C CA . GLU A 1 172 ? 14.047 -18.312 -2.568 1 97.88 172 GLU A CA 1
ATOM 1452 C C . GLU A 1 172 ? 13.289 -18.406 -3.891 1 97.88 172 GLU A C 1
ATOM 1454 O O . GLU A 1 172 ? 12.141 -18.859 -3.926 1 97.88 172 GLU A O 1
ATOM 1459 N N . VAL A 1 173 ? 13.938 -17.984 -4.969 1 98.44 173 VAL A N 1
ATOM 1460 C CA . VAL A 1 173 ? 13.375 -18.109 -6.312 1 98.44 173 VAL A CA 1
ATOM 1461 C C . VAL A 1 173 ? 14.414 -18.734 -7.246 1 98.44 173 VAL A C 1
ATOM 1463 O O . VAL A 1 173 ? 15.617 -18.625 -7.004 1 98.44 173 VAL A O 1
ATOM 1466 N N . ILE A 1 174 ? 13.969 -19.406 -8.242 1 97.25 174 ILE A N 1
ATOM 1467 C CA . ILE A 1 174 ? 14.836 -19.984 -9.266 1 97.25 174 ILE A CA 1
ATOM 1468 C C . ILE A 1 174 ? 15.203 -18.922 -10.289 1 97.25 174 ILE A C 1
ATOM 1470 O O . ILE A 1 174 ? 14.328 -18.359 -10.961 1 97.25 174 ILE A O 1
ATOM 1474 N N . ARG A 1 175 ? 16.469 -18.656 -10.469 1 96.44 175 ARG A N 1
ATOM 1475 C CA . ARG A 1 175 ? 16.891 -17.562 -11.32 1 96.44 175 ARG A CA 1
ATOM 1476 C C . ARG A 1 175 ? 17.609 -18.062 -12.57 1 96.44 175 ARG A C 1
ATOM 1478 O O . ARG A 1 175 ? 17.922 -17.281 -13.469 1 96.44 175 ARG A O 1
ATOM 1485 N N . GLN A 1 176 ? 17.891 -19.328 -12.523 1 91.62 176 GLN A N 1
ATOM 1486 C CA . GLN A 1 176 ? 18.516 -19.922 -13.695 1 91.62 176 GLN A CA 1
ATOM 1487 C C . GLN A 1 176 ? 17.469 -20.594 -14.594 1 91.62 176 GLN A C 1
ATOM 1489 O O . GLN A 1 176 ? 16.844 -21.578 -14.195 1 91.62 176 GLN A O 1
ATOM 1494 N N . TRP A 1 177 ? 17.312 -20.016 -15.664 1 91 177 TRP A N 1
ATOM 1495 C CA . TRP A 1 177 ? 16.359 -20.516 -16.656 1 91 177 TRP A CA 1
ATOM 1496 C C . TRP A 1 177 ? 16.828 -20.172 -18.062 1 91 177 TRP A C 1
ATOM 1498 O O . TRP A 1 177 ? 17.672 -19.297 -18.25 1 91 177 TRP A O 1
ATOM 1508 N N . MET B 1 1 ? 26.812 26.625 31.328 1 32.06 1 MET B N 1
ATOM 1509 C CA . MET B 1 1 ? 25.938 27.469 30.516 1 32.06 1 MET B CA 1
ATOM 1510 C C . MET B 1 1 ? 24.609 26.766 30.25 1 32.06 1 MET B C 1
ATOM 1512 O O . MET B 1 1 ? 24.578 25.547 30.031 1 32.06 1 MET B O 1
ATOM 1516 N N . PRO B 1 2 ? 23.438 27.156 30.734 1 34.84 2 PRO B N 1
ATOM 1517 C CA . PRO B 1 2 ? 22.141 26.453 30.703 1 34.84 2 PRO B CA 1
ATOM 1518 C C . PRO B 1 2 ? 21.797 25.938 29.312 1 34.84 2 PRO B C 1
ATOM 1520 O O . PRO B 1 2 ? 22.141 26.562 28.312 1 34.84 2 PRO B O 1
ATOM 1523 N N . ARG B 1 3 ? 21.953 24.641 29.031 1 37.72 3 ARG B N 1
ATOM 1524 C CA . ARG B 1 3 ? 21.406 23.844 27.953 1 37.72 3 ARG B CA 1
ATOM 1525 C C . ARG B 1 3 ? 20.031 24.344 27.531 1 37.72 3 ARG B C 1
ATOM 1527 O O . ARG B 1 3 ? 19.062 24.219 28.297 1 37.72 3 ARG B O 1
ATOM 1534 N N . SER B 1 4 ? 19.844 25.578 27.031 1 35.19 4 SER B N 1
ATOM 1535 C CA . SER B 1 4 ? 18.672 26.219 26.422 1 35.19 4 SER B CA 1
ATOM 1536 C C . SER B 1 4 ? 17.969 25.25 25.469 1 35.19 4 SER B C 1
ATOM 1538 O O . SER B 1 4 ? 18.312 25.172 24.281 1 35.19 4 SER B O 1
ATOM 1540 N N . SER B 1 5 ? 17.891 24 25.609 1 39.88 5 SER B N 1
ATOM 1541 C CA . SER B 1 5 ? 17.344 22.828 24.938 1 39.88 5 SER B CA 1
ATOM 1542 C C . SER B 1 5 ? 15.953 23.094 24.391 1 39.88 5 SER B C 1
ATOM 1544 O O . SER B 1 5 ? 15.266 22.172 23.938 1 39.88 5 SER B O 1
ATOM 1546 N N . TYR B 1 6 ? 15.109 24.141 24.891 1 39.75 6 TYR B N 1
ATOM 1547 C CA . TYR B 1 6 ? 13.664 24.25 25.062 1 39.75 6 TYR B CA 1
ATOM 1548 C C . TYR B 1 6 ? 12.953 24.219 23.719 1 39.75 6 TYR B C 1
ATOM 1550 O O . TYR B 1 6 ? 11.961 23.516 23.547 1 39.75 6 TYR B O 1
ATOM 1558 N N . ARG B 1 7 ? 12.922 25.266 22.703 1 46.75 7 ARG B N 1
ATOM 1559 C CA . ARG B 1 7 ? 11.891 25.906 21.891 1 46.75 7 ARG B CA 1
ATOM 1560 C C . ARG B 1 7 ? 11.594 25.094 20.641 1 46.75 7 ARG B C 1
ATOM 1562 O O . ARG B 1 7 ? 12.438 25 19.75 1 46.75 7 ARG B O 1
ATOM 1569 N N . VAL B 1 8 ? 11.125 24.047 20.609 1 49.97 8 VAL B N 1
ATOM 1570 C CA . VAL B 1 8 ? 10.422 23.641 19.391 1 49.97 8 VAL B CA 1
ATOM 1571 C C . VAL B 1 8 ? 9.461 24.75 18.953 1 49.97 8 VAL B C 1
ATOM 1573 O O . VAL B 1 8 ? 9.047 24.812 17.797 1 49.97 8 VAL B O 1
ATOM 1576 N N . LEU B 1 9 ? 8.539 25.484 19.859 1 50.97 9 LEU B N 1
ATOM 1577 C CA . LEU B 1 9 ? 7.172 25.984 19.766 1 50.97 9 LEU B CA 1
ATOM 1578 C C . LEU B 1 9 ? 7.082 27.172 18.812 1 50.97 9 LEU B C 1
ATOM 1580 O O . LEU B 1 9 ? 7.441 28.281 19.188 1 50.97 9 LEU B O 1
ATOM 1584 N N . THR B 1 10 ? 7.68 27.219 17.547 1 58.31 10 THR B N 1
ATOM 1585 C CA . THR B 1 10 ? 7.633 28.562 16.984 1 58.31 10 THR B CA 1
ATOM 1586 C C . THR B 1 10 ? 6.199 28.969 16.656 1 58.31 10 THR B C 1
ATOM 1588 O O . THR B 1 10 ? 5.336 28.109 16.469 1 58.31 10 THR B O 1
ATOM 1591 N N . ASN B 1 11 ? 5.531 29.922 17.234 1 67.62 11 ASN B N 1
ATOM 1592 C CA . ASN B 1 11 ? 4.34 30.609 16.766 1 67.62 11 ASN B CA 1
ATOM 1593 C C . ASN B 1 11 ? 4.25 30.609 15.25 1 67.62 11 ASN B C 1
ATOM 1595 O O . ASN B 1 11 ? 4.984 31.344 14.578 1 67.62 11 ASN B O 1
ATOM 1599 N N . PRO B 1 12 ? 3.422 29.688 14.695 1 84.25 12 PRO B N 1
ATOM 1600 C CA . PRO B 1 12 ? 2.406 28.766 15.211 1 84.25 12 PRO B CA 1
ATOM 1601 C C . PRO B 1 12 ? 2.984 27.406 15.602 1 84.25 12 PRO B C 1
ATOM 1603 O O . PRO B 1 12 ? 3.996 26.984 15.039 1 84.25 12 PRO B O 1
ATOM 1606 N N . CYS B 1 13 ? 2.381 26.75 16.5 1 90.25 13 CYS B N 1
ATOM 1607 C CA . CYS B 1 13 ? 2.803 25.453 17.047 1 90.25 13 CYS B CA 1
ATOM 1608 C C . CYS B 1 13 ? 2.467 24.328 16.078 1 90.25 13 CYS B C 1
ATOM 1610 O O . CYS B 1 13 ? 1.349 24.25 15.562 1 90.25 13 CYS B O 1
ATOM 1612 N N . PRO B 1 14 ? 3.41 23.5 15.891 1 96.62 14 PRO B N 1
ATOM 1613 C CA . PRO B 1 14 ? 3.125 22.375 15 1 96.62 14 PRO B CA 1
ATOM 1614 C C . PRO B 1 14 ? 2.203 21.328 15.641 1 96.62 14 PRO B C 1
ATOM 1616 O O . PRO B 1 14 ? 2.189 21.188 16.859 1 96.62 14 PRO B O 1
ATOM 1619 N N . HIS B 1 15 ? 1.415 20.688 14.828 1 98.12 15 HIS B N 1
ATOM 1620 C CA . HIS B 1 15 ? 0.531 19.609 15.234 1 98.12 15 HIS B CA 1
ATOM 1621 C C . HIS B 1 15 ? 0.774 18.359 14.391 1 98.12 15 HIS B C 1
ATOM 1623 O O . HIS B 1 15 ? 1.076 18.453 13.195 1 98.12 15 HIS B O 1
ATOM 1629 N N . PHE B 1 16 ? 0.729 17.219 15.047 1 98.62 16 PHE B N 1
ATOM 1630 C CA . PHE B 1 16 ? 0.629 15.938 14.367 1 98.62 16 PHE B CA 1
ATOM 1631 C C . PHE B 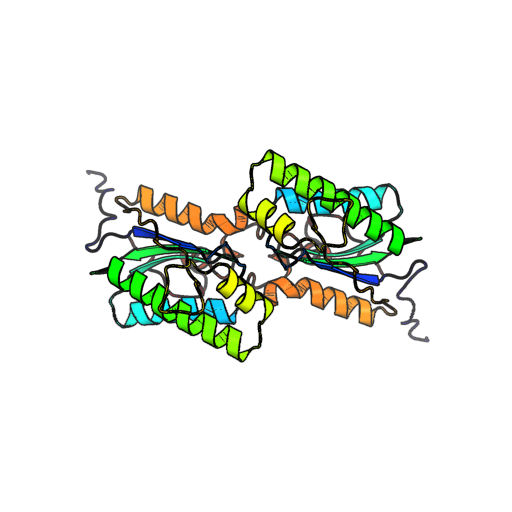1 16 ? -0.813 15.641 13.969 1 98.62 16 PHE B C 1
ATOM 1633 O O . PHE B 1 16 ? -1.719 15.719 14.805 1 98.62 16 PHE B O 1
ATOM 1640 N N . LEU B 1 17 ? -1.035 15.375 12.695 1 98.69 17 LEU B N 1
ATOM 1641 C CA . LEU B 1 17 ? -2.379 15.156 12.172 1 98.69 17 LEU B CA 1
ATOM 1642 C C . LEU B 1 17 ? -2.451 13.852 11.391 1 98.69 17 LEU B C 1
ATOM 1644 O O . LEU B 1 17 ? -1.446 13.391 10.844 1 98.69 17 LEU B O 1
ATOM 1648 N N . THR B 1 18 ? -3.639 13.242 11.344 1 98.5 18 THR B N 1
ATOM 1649 C CA . THR B 1 18 ? -3.932 12.055 10.562 1 98.5 18 THR B CA 1
ATOM 1650 C C . THR B 1 18 ? -5.172 12.266 9.695 1 98.5 18 THR B C 1
ATOM 1652 O O . THR B 1 18 ? -6.168 12.82 10.156 1 98.5 18 THR B O 1
ATOM 1655 N N . ALA B 1 19 ? -5.098 11.977 8.484 1 98.5 19 ALA B N 1
ATOM 1656 C CA . ALA B 1 19 ? -6.25 11.906 7.59 1 98.5 19 ALA B CA 1
ATOM 1657 C C . ALA B 1 19 ? -6.391 10.508 6.996 1 98.5 19 ALA B C 1
ATOM 1659 O O . ALA B 1 19 ? -5.445 9.969 6.414 1 98.5 19 ALA B O 1
ATOM 1660 N N . THR B 1 20 ? -7.523 9.938 7.164 1 97.06 20 THR B N 1
ATOM 1661 C CA . THR B 1 20 ? -7.77 8.57 6.727 1 97.06 20 THR B CA 1
ATOM 1662 C C . THR B 1 20 ? -8.875 8.531 5.672 1 97.06 20 THR B C 1
ATOM 1664 O O . THR B 1 20 ? -9.891 9.219 5.801 1 97.06 20 THR B O 1
ATOM 1667 N N . ILE B 1 21 ? -8.641 7.773 4.629 1 96.5 21 ILE B N 1
ATOM 1668 C CA . ILE B 1 21 ? -9.695 7.543 3.645 1 96.5 21 ILE B CA 1
ATOM 1669 C C . ILE B 1 21 ? -10.852 6.781 4.293 1 96.5 21 ILE B C 1
ATOM 1671 O O . ILE B 1 21 ? -10.633 5.848 5.066 1 96.5 21 ILE B O 1
ATOM 1675 N N . ASN B 1 22 ? -12.039 7.18 3.986 1 93.38 22 ASN B N 1
ATOM 1676 C CA . ASN B 1 22 ? -13.219 6.52 4.527 1 93.38 22 ASN B CA 1
ATOM 1677 C C . ASN B 1 22 ? -13.18 5.012 4.285 1 93.38 22 ASN B C 1
ATOM 1679 O O . ASN B 1 22 ? -12.875 4.566 3.18 1 93.38 22 ASN B O 1
ATOM 1683 N N . HIS B 1 23 ? -13.32 4.242 5.344 1 89.81 23 HIS B N 1
ATOM 1684 C CA . HIS B 1 23 ? -13.297 2.785 5.363 1 89.81 23 HIS B CA 1
ATOM 1685 C C . HIS B 1 23 ? -11.953 2.248 4.879 1 89.81 23 HIS B C 1
ATOM 1687 O O . HIS B 1 23 ? -11.883 1.149 4.32 1 89.81 23 HIS B O 1
ATOM 1693 N N . TRP B 1 24 ? -10.984 3.059 4.84 1 91.88 24 TRP B N 1
ATOM 1694 C CA . TRP B 1 24 ? -9.602 2.688 4.57 1 91.88 24 TRP B CA 1
ATOM 1695 C C . TRP B 1 24 ? -9.445 2.152 3.15 1 91.88 24 TRP B C 1
ATOM 1697 O O . TRP B 1 24 ? -8.672 1.22 2.912 1 91.88 24 TRP B O 1
ATOM 1707 N N . LEU B 1 25 ? -10.312 2.641 2.289 1 92.5 25 LEU B N 1
ATOM 1708 C CA . LEU B 1 25 ? -10.164 2.271 0.886 1 92.5 25 LEU B CA 1
ATOM 1709 C C . LEU B 1 25 ? -8.805 2.701 0.352 1 92.5 25 LEU B C 1
ATOM 1711 O O . LEU B 1 25 ? -8.32 3.791 0.673 1 92.5 25 LEU B O 1
ATOM 1715 N N . PRO B 1 26 ? -8.156 1.853 -0.444 1 94.69 26 PRO B N 1
ATOM 1716 C CA . PRO B 1 26 ? -6.781 2.117 -0.871 1 94.69 26 PRO B CA 1
ATOM 1717 C C . PRO B 1 26 ? -6.707 3.076 -2.057 1 94.69 26 PRO B C 1
ATOM 1719 O O . PRO B 1 26 ? -6.25 2.691 -3.139 1 94.69 26 PRO B O 1
ATOM 1722 N N . LEU B 1 27 ? -6.938 4.332 -1.877 1 96.44 27 LEU B N 1
ATOM 1723 C CA . LEU B 1 27 ? -6.973 5.312 -2.955 1 96.44 27 LEU B CA 1
ATOM 1724 C C . LEU B 1 27 ? -5.562 5.695 -3.393 1 96.44 27 LEU B C 1
ATOM 1726 O O . LEU B 1 27 ? -5.328 5.996 -4.566 1 96.44 27 LEU B O 1
ATOM 1730 N N . PHE B 1 28 ? -4.617 5.633 -2.508 1 97.88 28 PHE B N 1
ATOM 1731 C CA . PHE B 1 28 ? -3.293 6.18 -2.771 1 97.88 28 PHE B CA 1
ATOM 1732 C C . PHE B 1 28 ? -2.385 5.129 -3.396 1 97.88 28 PHE B C 1
ATOM 1734 O O . PHE B 1 28 ? -1.163 5.191 -3.252 1 97.88 28 PHE B O 1
ATOM 1741 N N . THR B 1 29 ? -2.996 4.156 -4.004 1 95.88 29 THR B N 1
ATOM 1742 C CA . THR B 1 29 ? -2.279 3.213 -4.852 1 95.88 29 THR B CA 1
ATOM 1743 C C . THR B 1 29 ? -2.072 3.791 -6.25 1 95.88 29 THR B C 1
ATOM 1745 O O . THR B 1 29 ? -1.283 3.262 -7.035 1 95.88 29 THR B O 1
ATOM 1748 N N . ASN B 1 30 ? -2.725 4.797 -6.543 1 96.06 30 ASN B N 1
ATOM 1749 C CA . ASN B 1 30 ? -2.609 5.566 -7.781 1 96.06 30 ASN B CA 1
ATOM 1750 C C . ASN B 1 30 ? -1.768 6.824 -7.582 1 96.06 30 ASN B C 1
ATOM 1752 O O . ASN B 1 30 ? -2.164 7.73 -6.848 1 96.06 30 ASN B O 1
ATOM 1756 N N . PRO B 1 31 ? -0.677 6.941 -8.32 1 97.94 31 PRO B N 1
ATOM 1757 C CA . PRO B 1 31 ? 0.216 8.086 -8.125 1 97.94 31 PRO B CA 1
ATOM 1758 C C . PRO B 1 31 ? -0.477 9.422 -8.375 1 97.94 31 PRO B C 1
ATOM 1760 O O . PRO B 1 31 ? -0.131 10.43 -7.75 1 97.94 31 PRO B O 1
ATOM 1763 N N . LYS B 1 32 ? -1.42 9.414 -9.25 1 98.12 32 LYS B N 1
ATOM 1764 C CA . LYS B 1 32 ? -2.105 10.664 -9.562 1 98.12 32 LYS B CA 1
ATOM 1765 C C . LYS B 1 32 ? -2.9 11.172 -8.367 1 98.12 32 LYS B C 1
ATOM 1767 O O . LYS B 1 32 ? -3.021 12.383 -8.164 1 98.12 32 LYS B O 1
ATOM 1772 N N . LEU B 1 33 ? -3.449 10.273 -7.625 1 98.56 33 LEU B N 1
ATOM 1773 C CA . LEU B 1 33 ? -4.203 10.68 -6.445 1 98.56 33 LEU B CA 1
ATOM 1774 C C . LEU B 1 33 ? -3.271 11.211 -5.359 1 98.56 33 LEU B C 1
ATOM 1776 O O . LEU B 1 33 ? -3.625 12.141 -4.637 1 98.56 3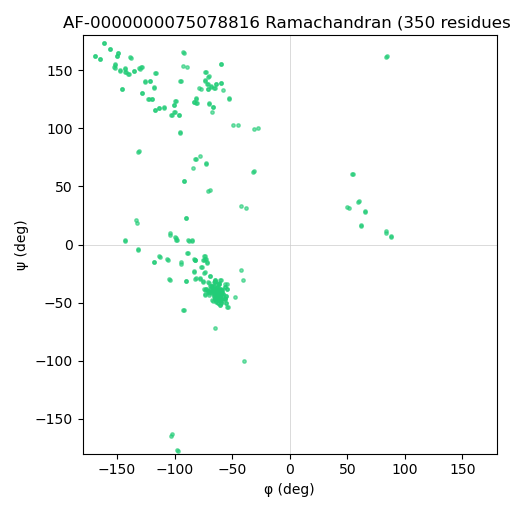3 LEU B O 1
ATOM 1780 N N . VAL B 1 34 ? -2.072 10.68 -5.273 1 98.81 34 VAL B N 1
ATOM 1781 C CA . VAL B 1 34 ? -1.065 11.188 -4.352 1 98.81 34 VAL B CA 1
ATOM 1782 C C . VAL B 1 34 ? -0.644 12.594 -4.777 1 98.81 34 VAL B C 1
ATOM 1784 O O . VAL B 1 34 ? -0.487 13.484 -3.936 1 98.81 34 VAL B O 1
ATOM 1787 N N . ASP B 1 35 ? -0.54 12.766 -6.031 1 98.81 35 ASP B N 1
ATOM 1788 C CA . ASP B 1 35 ? -0.167 14.078 -6.559 1 98.81 35 ASP B CA 1
ATOM 1789 C C . ASP B 1 35 ? -1.185 15.141 -6.148 1 98.81 35 ASP B C 1
ATOM 1791 O O . ASP B 1 35 ? -0.817 16.281 -5.875 1 98.81 35 ASP B O 1
ATOM 1795 N N . ILE B 1 36 ? -2.43 14.789 -6.145 1 98.88 36 ILE B N 1
ATOM 1796 C CA . ILE B 1 36 ? -3.49 15.711 -5.754 1 98.88 36 ILE B CA 1
ATOM 1797 C C . ILE B 1 36 ? -3.258 16.188 -4.32 1 98.88 36 ILE B C 1
ATOM 1799 O O . ILE B 1 36 ? -3.396 17.375 -4.027 1 98.88 36 ILE B O 1
ATOM 1803 N N . VAL B 1 37 ? -2.877 15.266 -3.441 1 98.88 37 VAL B N 1
ATOM 1804 C CA . VAL B 1 37 ? -2.59 15.578 -2.045 1 98.88 37 VAL B CA 1
ATOM 1805 C C . VAL B 1 37 ? -1.383 16.516 -1.962 1 98.88 37 VAL B C 1
ATOM 1807 O O . VAL B 1 37 ? -1.453 17.578 -1.338 1 98.88 37 VAL B O 1
ATOM 1810 N N . LEU B 1 38 ? -0.344 16.141 -2.648 1 98.88 38 LEU B N 1
ATOM 1811 C CA . LEU B 1 38 ? 0.896 16.906 -2.605 1 98.88 38 LEU B CA 1
ATOM 1812 C C . LEU B 1 38 ? 0.693 18.312 -3.189 1 98.88 38 LEU B C 1
ATOM 1814 O O . LEU B 1 38 ? 1.188 19.297 -2.641 1 98.88 38 LEU B O 1
ATOM 1818 N N . ASP B 1 39 ? -0.051 18.375 -4.238 1 98.81 39 ASP B N 1
ATOM 1819 C CA . ASP B 1 39 ? -0.324 19.656 -4.879 1 98.81 39 ASP B CA 1
ATOM 1820 C C . ASP B 1 39 ? -1.132 20.562 -3.957 1 98.81 39 ASP B C 1
ATOM 1822 O O . ASP B 1 39 ? -0.917 21.781 -3.934 1 98.81 39 ASP B O 1
ATOM 1826 N N . SER B 1 40 ? -2.043 19.984 -3.264 1 98.88 40 SER B N 1
ATOM 1827 C CA . SER B 1 40 ? -2.828 20.766 -2.312 1 98.88 40 SER B CA 1
ATOM 1828 C C . SER B 1 40 ? -1.947 21.344 -1.214 1 98.88 40 SER B C 1
ATOM 1830 O O . SER B 1 40 ? -2.082 22.531 -0.859 1 98.88 40 SER B O 1
ATOM 1832 N N . TRP B 1 41 ? -0.991 20.562 -0.678 1 98.81 41 TRP B N 1
ATOM 1833 C CA . TRP B 1 41 ? -0.07 21.047 0.345 1 98.81 41 TRP B CA 1
ATOM 1834 C C . TRP B 1 41 ? 0.833 22.141 -0.209 1 98.81 41 TRP B C 1
ATOM 1836 O O . TRP B 1 41 ? 1.091 23.141 0.467 1 98.81 41 TRP B O 1
ATOM 1846 N N . ARG B 1 42 ? 1.288 21.953 -1.47 1 98.69 42 ARG B N 1
ATOM 1847 C CA . ARG B 1 42 ? 2.111 22.984 -2.109 1 98.69 42 ARG B CA 1
ATOM 1848 C C . ARG B 1 42 ? 1.358 24.297 -2.223 1 98.69 42 ARG B C 1
ATOM 1850 O O . ARG B 1 42 ? 1.927 25.375 -1.986 1 98.69 42 ARG B O 1
ATOM 1857 N N . TYR B 1 43 ? 0.119 24.172 -2.59 1 98.69 43 TYR B N 1
ATOM 1858 C CA . TYR B 1 43 ? -0.72 25.375 -2.691 1 98.69 43 TYR B CA 1
ATOM 1859 C C . TYR B 1 43 ? -0.82 26.078 -1.349 1 98.69 43 TYR B C 1
ATOM 1861 O O . TYR B 1 43 ? -0.648 27.297 -1.271 1 98.69 43 TYR B O 1
ATOM 1869 N N . LEU B 1 44 ? -1.05 25.344 -0.288 1 98.31 44 LEU B N 1
ATOM 1870 C CA . LEU B 1 44 ? -1.168 25.922 1.045 1 98.31 44 LEU B CA 1
ATOM 1871 C C . LEU B 1 44 ? 0.155 26.531 1.49 1 98.31 44 LEU B C 1
ATOM 1873 O O . LEU B 1 44 ? 0.171 27.594 2.127 1 98.31 44 LEU B O 1
ATOM 1877 N N . GLN B 1 45 ? 1.243 25.859 1.16 1 98 45 GLN B N 1
ATOM 1878 C CA . GLN B 1 45 ? 2.564 26.391 1.479 1 98 45 GLN B CA 1
ATOM 1879 C C . GLN B 1 45 ? 2.779 27.75 0.824 1 98 45 GLN B C 1
ATOM 1881 O O . GLN B 1 45 ? 3.324 28.656 1.445 1 98 45 GLN B O 1
ATOM 1886 N N . ARG B 1 46 ? 2.328 27.906 -0.345 1 97.69 46 ARG B N 1
ATOM 1887 C CA . ARG B 1 46 ? 2.578 29.094 -1.146 1 97.69 46 ARG B CA 1
ATOM 1888 C C . ARG B 1 46 ? 1.617 30.219 -0.77 1 97.69 46 ARG B C 1
ATOM 1890 O O . ARG B 1 46 ? 1.985 31.391 -0.804 1 97.69 46 ARG B O 1
ATOM 1897 N N . ASN B 1 47 ? 0.415 29.828 -0.311 1 97.06 47 ASN B N 1
ATOM 1898 C CA . ASN B 1 47 ? -0.633 30.844 -0.263 1 97.06 47 ASN B CA 1
ATOM 1899 C C . ASN B 1 47 ? -1.115 31.078 1.165 1 97.06 47 ASN B C 1
ATOM 1901 O O . ASN B 1 47 ? -1.747 32.094 1.448 1 97.06 47 ASN B O 1
ATOM 1905 N N . ASP B 1 48 ? -0.76 30.156 2.062 1 95.31 48 ASP B N 1
ATOM 1906 C CA . ASP B 1 48 ? -1.378 30.266 3.379 1 95.31 48 ASP B CA 1
ATOM 1907 C C . ASP B 1 48 ? -0.339 30.109 4.488 1 95.31 48 ASP B C 1
ATOM 1909 O O . ASP B 1 48 ? -0.678 29.766 5.621 1 95.31 48 ASP B O 1
ATOM 1913 N N . ASN B 1 49 ? 0.918 30.312 4.223 1 94.69 49 ASN B N 1
ATOM 1914 C CA . ASN B 1 49 ? 1.993 30.141 5.195 1 94.69 49 ASN B CA 1
ATOM 1915 C C . ASN B 1 49 ? 1.903 28.797 5.902 1 94.69 49 ASN B C 1
ATOM 1917 O O . ASN B 1 49 ? 2.094 28.703 7.117 1 94.69 49 ASN B O 1
ATOM 1921 N N . PHE B 1 50 ? 1.43 27.844 5.227 1 97.31 50 PHE B N 1
ATOM 1922 C CA . PHE B 1 50 ? 1.392 26.469 5.707 1 97.31 50 PHE B CA 1
ATOM 1923 C C . PHE B 1 50 ? 2.801 25.906 5.855 1 97.31 50 PHE B C 1
ATOM 1925 O O . PHE B 1 50 ? 3.555 25.844 4.883 1 97.31 50 PHE B O 1
ATOM 1932 N N . GLN B 1 51 ? 3.129 25.562 7.082 1 98 51 GLN B N 1
ATOM 1933 C CA . GLN B 1 51 ? 4.445 25 7.379 1 98 51 GLN B CA 1
ATOM 1934 C C . GLN B 1 51 ? 4.383 23.484 7.551 1 98 51 GLN B C 1
ATOM 1936 O O . GLN B 1 51 ? 3.791 23 8.516 1 98 51 GLN B O 1
ATOM 1941 N N . LEU B 1 52 ? 4.965 22.781 6.641 1 98.5 52 LEU B N 1
ATOM 1942 C CA . LEU B 1 52 ? 5.035 21.328 6.688 1 98.5 52 LEU B CA 1
ATOM 1943 C C . LEU B 1 52 ? 6.391 20.859 7.215 1 98.5 52 LEU B C 1
ATOM 1945 O O . LEU B 1 52 ? 7.43 21.203 6.641 1 98.5 52 LEU B O 1
ATOM 1949 N N . TYR B 1 53 ? 6.395 20.078 8.266 1 98.44 53 TYR B N 1
ATOM 1950 C CA . TYR B 1 53 ? 7.629 19.625 8.891 1 98.44 53 TYR B CA 1
ATOM 1951 C C . TYR B 1 53 ? 7.918 18.172 8.539 1 98.44 53 TYR B C 1
ATOM 1953 O O . TYR B 1 53 ? 9.078 17.75 8.516 1 98.44 53 TYR B O 1
ATOM 1961 N N . GLY B 1 54 ? 6.891 17.406 8.32 1 98.81 54 GLY B N 1
ATOM 1962 C CA . GLY B 1 54 ? 7.02 16.016 7.934 1 98.81 54 GLY B CA 1
ATOM 1963 C C . GLY B 1 54 ? 5.711 15.398 7.477 1 98.81 54 GLY B C 1
ATOM 1964 O O . GLY B 1 54 ? 4.637 15.961 7.723 1 98.81 54 GLY B O 1
ATOM 1965 N N . TYR B 1 55 ? 5.855 14.289 6.789 1 98.94 55 TYR B N 1
ATOM 1966 C CA . TYR B 1 55 ? 4.66 13.602 6.312 1 98.94 55 TYR B CA 1
ATOM 1967 C C . TYR B 1 55 ? 4.98 12.18 5.883 1 98.94 55 TYR B C 1
ATOM 1969 O O . TYR B 1 55 ? 6.148 11.836 5.672 1 98.94 55 TYR B O 1
ATOM 1977 N N . VAL B 1 56 ? 4.012 11.359 5.824 1 98.94 56 VAL B N 1
ATOM 1978 C CA . VAL B 1 56 ? 4.016 10.062 5.16 1 98.94 56 VAL B CA 1
ATOM 1979 C C . VAL B 1 56 ? 2.635 9.781 4.566 1 98.94 56 VAL B C 1
ATOM 1981 O O . VAL B 1 56 ? 1.613 10.094 5.184 1 98.94 56 VAL B O 1
ATOM 1984 N N . ILE B 1 57 ? 2.596 9.328 3.352 1 98.88 57 ILE B N 1
ATOM 1985 C CA . ILE B 1 57 ? 1.374 8.891 2.686 1 98.88 57 ILE B CA 1
ATOM 1986 C C . ILE B 1 57 ? 1.44 7.391 2.422 1 98.88 57 ILE B C 1
ATOM 1988 O O . ILE B 1 57 ? 2.352 6.91 1.743 1 98.88 57 ILE B O 1
ATOM 1992 N N . LEU B 1 58 ? 0.519 6.688 3.025 1 98.38 58 LEU B N 1
ATOM 1993 C CA . LEU B 1 58 ? 0.409 5.25 2.807 1 98.38 58 LEU B CA 1
ATOM 1994 C C . LEU B 1 58 ? -0.748 4.934 1.865 1 98.38 58 LEU B C 1
ATOM 1996 O O . LEU B 1 58 ? -1.172 5.785 1.084 1 98.38 58 LEU B O 1
ATOM 2000 N N . GLU B 1 59 ? -1.224 3.764 1.752 1 96.56 59 GLU B N 1
ATOM 2001 C CA . GLU B 1 59 ? -2.156 3.357 0.705 1 96.56 59 GLU B CA 1
ATOM 2002 C C . GLU B 1 59 ? -3.551 3.92 0.959 1 96.56 59 GLU B C 1
ATOM 2004 O O . GLU B 1 59 ? -4.344 4.066 0.027 1 96.56 59 GLU B O 1
ATOM 2009 N N . ASN B 1 60 ? -3.822 4.227 2.312 1 96.19 60 ASN B N 1
ATOM 2010 C CA . ASN B 1 60 ? -5.203 4.598 2.602 1 96.19 60 ASN B CA 1
ATOM 2011 C C . ASN B 1 60 ? -5.281 5.688 3.666 1 96.19 60 ASN B C 1
ATOM 2013 O O . ASN B 1 60 ? -6.363 5.996 4.164 1 96.19 60 ASN B O 1
ATOM 2017 N N . HIS B 1 61 ? -4.16 6.164 4.098 1 97.94 61 HIS B N 1
ATOM 2018 C CA . HIS B 1 61 ? -4.109 7.266 5.051 1 97.94 61 HIS B CA 1
ATOM 2019 C C . HIS B 1 61 ? -2.781 8.008 4.961 1 97.94 61 HIS B C 1
ATOM 2021 O O . HIS B 1 61 ? -1.869 7.578 4.254 1 97.94 61 HIS B O 1
ATOM 2027 N N . LEU B 1 62 ? -2.773 9.148 5.609 1 98.75 62 LEU B N 1
ATOM 2028 C CA . LEU B 1 62 ? -1.554 9.953 5.664 1 98.75 62 LEU B CA 1
ATOM 2029 C C . LEU B 1 62 ? -1.407 10.625 7.023 1 98.75 62 LEU B C 1
ATOM 2031 O O . LEU B 1 62 ? -2.398 10.844 7.723 1 98.75 62 LEU B O 1
ATOM 2035 N N . HIS B 1 63 ? -0.199 10.836 7.344 1 98.88 63 HIS B N 1
ATOM 2036 C CA . HIS B 1 63 ? 0.178 11.648 8.492 1 98.88 63 HIS B CA 1
ATOM 2037 C C . HIS B 1 63 ? 0.953 12.891 8.062 1 98.88 63 HIS B C 1
ATOM 2039 O O . HIS B 1 63 ? 1.725 12.844 7.102 1 98.88 63 HIS B O 1
ATOM 2045 N N . LEU B 1 64 ? 0.745 13.93 8.828 1 98.75 64 LEU B N 1
ATOM 2046 C CA . LEU B 1 64 ? 1.572 15.109 8.609 1 98.75 64 LEU B CA 1
ATOM 2047 C C . LEU B 1 64 ? 1.821 15.852 9.914 1 98.75 64 LEU B C 1
ATOM 2049 O O . LEU B 1 64 ? 1.035 15.734 10.859 1 98.75 64 LEU B O 1
ATOM 2053 N N . ILE B 1 65 ? 2.916 16.484 10.008 1 98.69 65 ILE B N 1
ATOM 2054 C CA . ILE B 1 65 ? 3.252 17.469 11.023 1 98.69 65 ILE B CA 1
ATOM 2055 C C . ILE B 1 65 ? 3.305 18.859 10.391 1 98.69 65 ILE B C 1
ATOM 2057 O O . ILE B 1 65 ? 4.129 19.109 9.508 1 98.69 65 ILE B O 1
ATOM 2061 N N . ALA B 1 66 ? 2.4 19.703 10.891 1 98.44 66 ALA B N 1
ATOM 2062 C CA . ALA B 1 66 ? 2.281 21 10.211 1 98.44 66 ALA B CA 1
ATOM 2063 C C . ALA B 1 66 ? 1.844 22.094 11.18 1 98.44 66 ALA B C 1
ATOM 2065 O O . ALA B 1 66 ? 1.364 21.797 12.281 1 98.44 66 ALA B O 1
ATOM 2066 N N . ALA B 1 67 ? 2.061 23.266 10.758 1 97.56 67 ALA B N 1
ATOM 2067 C CA . ALA B 1 67 ? 1.614 24.469 11.477 1 97.56 67 ALA B CA 1
ATOM 2068 C C . ALA B 1 67 ? 1.154 25.547 10.5 1 97.56 67 ALA B C 1
ATOM 2070 O O . ALA B 1 67 ? 1.602 25.594 9.352 1 97.56 67 ALA B O 1
ATOM 2071 N N . SER B 1 68 ? 0.248 26.297 10.914 1 96.25 68 SER B N 1
ATOM 2072 C CA . SER B 1 68 ? -0.172 27.516 10.234 1 96.25 68 SER B CA 1
ATOM 2073 C C . SER B 1 68 ? -0.935 28.438 11.18 1 96.25 68 SER B C 1
ATOM 2075 O O . SER B 1 68 ? -1.167 28.094 12.344 1 96.25 68 SER B O 1
ATOM 2077 N N . GLU B 1 69 ? -1.251 29.609 10.766 1 94.62 69 GLU B N 1
ATOM 2078 C CA . GLU B 1 69 ? -1.988 30.547 11.594 1 94.62 69 GLU B CA 1
ATOM 2079 C C . GLU B 1 69 ? -3.35 29.984 12 1 94.62 69 GLU B C 1
ATOM 2081 O O . GLU B 1 69 ? -3.783 30.156 13.141 1 94.62 69 GLU B O 1
ATOM 2086 N N . ASN B 1 70 ? -3.988 29.375 11.109 1 95.06 70 ASN B N 1
ATOM 2087 C CA . ASN B 1 70 ? -5.25 28.672 11.336 1 95.06 70 ASN B CA 1
ATOM 2088 C C . ASN B 1 70 ? -5.223 27.266 10.758 1 95.06 70 ASN B C 1
ATOM 2090 O O . ASN B 1 70 ? -5.828 27 9.711 1 95.06 70 ASN B O 1
ATOM 2094 N N . LEU B 1 71 ? -4.633 26.406 11.484 1 96.56 71 LEU B N 1
ATOM 2095 C CA . LEU B 1 71 ? -4.371 25.062 10.984 1 96.56 71 LEU B CA 1
ATOM 2096 C C . LEU B 1 71 ? -5.672 24.297 10.766 1 96.56 71 LEU B C 1
ATOM 2098 O O . LEU B 1 71 ? -5.805 23.547 9.789 1 96.56 71 LEU B O 1
ATOM 2102 N N . SER B 1 72 ? -6.598 24.469 11.656 1 96.06 72 SER B N 1
ATOM 2103 C CA . SER B 1 72 ? -7.887 23.797 11.516 1 96.06 72 SER B CA 1
ATOM 2104 C C . SER B 1 72 ? -8.555 24.141 10.195 1 96.06 72 SER B C 1
ATOM 2106 O O . SER B 1 72 ? -9.062 23.266 9.492 1 96.06 72 SER B O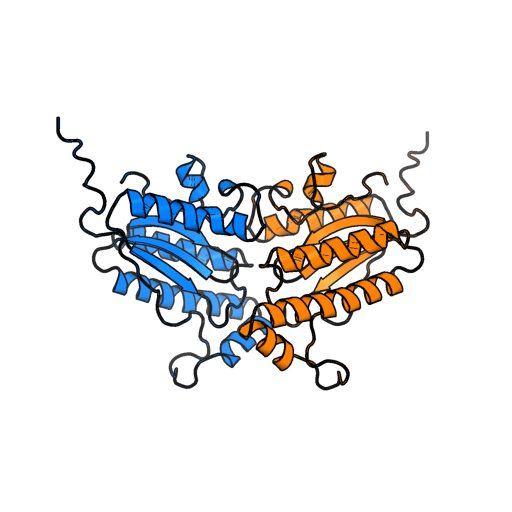 1
ATOM 2108 N N . ARG B 1 73 ? -8.539 25.359 9.898 1 96.5 73 ARG B N 1
ATOM 2109 C CA . ARG B 1 73 ? -9.117 25.828 8.648 1 96.5 73 ARG B CA 1
ATOM 2110 C C . ARG B 1 73 ? -8.367 25.266 7.449 1 96.5 73 ARG B C 1
ATOM 2112 O O . ARG B 1 73 ? -8.977 24.797 6.484 1 96.5 73 ARG B O 1
ATOM 2119 N N . ASP B 1 74 ? -7.094 25.312 7.492 1 97.81 74 ASP B N 1
ATOM 2120 C CA . ASP B 1 74 ? -6.273 24.844 6.379 1 97.81 74 ASP B CA 1
ATOM 2121 C C . ASP B 1 74 ? -6.473 23.359 6.141 1 97.81 74 ASP B C 1
ATOM 2123 O O . ASP B 1 74 ? -6.531 22.906 4.992 1 97.81 74 ASP B O 1
ATOM 2127 N N . ILE B 1 75 ? -6.629 22.578 7.207 1 98.06 75 ILE B N 1
ATOM 2128 C CA . ILE B 1 75 ? -6.836 21.141 7.09 1 98.06 75 ILE B CA 1
ATOM 2129 C C . ILE B 1 75 ? -8.227 20.859 6.523 1 98.06 75 ILE B C 1
ATOM 2131 O O . ILE B 1 75 ? -8.398 19.953 5.699 1 98.06 75 ILE B O 1
ATOM 2135 N N . GLN B 1 76 ? -9.18 21.609 6.965 1 97.19 76 GLN B N 1
ATOM 2136 C CA . GLN B 1 76 ? -10.523 21.484 6.406 1 97.19 76 GLN B CA 1
ATOM 2137 C C . GLN B 1 76 ? -10.523 21.781 4.91 1 97.19 76 GLN B C 1
ATOM 2139 O O . GLN B 1 76 ? -11.133 21.047 4.125 1 97.19 76 GLN B O 1
ATOM 2144 N N . ARG B 1 77 ? -9.859 22.828 4.535 1 97.44 77 ARG B N 1
ATOM 2145 C CA . ARG B 1 77 ? -9.75 23.188 3.127 1 97.44 77 ARG B CA 1
ATOM 2146 C C . ARG B 1 77 ? -9.031 22.109 2.336 1 97.44 77 ARG B C 1
ATOM 2148 O O . ARG B 1 77 ? -9.438 21.766 1.225 1 97.44 77 ARG B O 1
ATOM 2155 N N . PHE B 1 78 ? -7.98 21.641 2.885 1 98.69 78 PHE B N 1
ATOM 2156 C CA . PHE B 1 78 ? -7.223 20.547 2.291 1 98.69 78 PHE B CA 1
ATOM 2157 C C . PHE B 1 78 ? -8.125 19.344 2.021 1 98.69 78 PHE B C 1
ATOM 2159 O O . PHE B 1 78 ? -8.188 18.844 0.896 1 98.69 78 PHE B O 1
ATOM 2166 N N . LYS B 1 79 ? -8.844 18.859 3.025 1 98.12 79 LYS B N 1
ATOM 2167 C CA . LYS B 1 79 ? -9.68 17.672 2.904 1 98.12 79 LYS B CA 1
ATOM 2168 C C . LYS B 1 79 ? -10.82 17.906 1.92 1 98.12 79 LYS B C 1
ATOM 2170 O O . LYS B 1 79 ? -11.133 17.031 1.11 1 98.12 79 LYS B O 1
ATOM 2175 N N . SER B 1 80 ? -11.398 19.094 1.977 1 97.19 80 SER B N 1
ATOM 2176 C CA . SER B 1 80 ? -12.508 19.406 1.076 1 97.19 80 SER B CA 1
ATOM 2177 C C . SER B 1 80 ? -12.039 19.469 -0.374 1 97.19 80 SER B C 1
ATOM 2179 O O . SER B 1 80 ? -12.641 18.844 -1.25 1 97.19 80 SER B O 1
ATOM 2181 N N . TYR B 1 81 ? -10.984 20.188 -0.588 1 98.31 81 TYR B N 1
ATOM 2182 C CA . TYR B 1 81 ? -10.461 20.328 -1.938 1 98.31 81 TYR B CA 1
ATOM 2183 C C . TYR B 1 81 ? -10.023 18.984 -2.512 1 98.31 81 TYR B C 1
ATOM 2185 O O . TYR B 1 81 ? -10.391 18.641 -3.637 1 98.31 81 TYR B O 1
ATOM 2193 N N . THR B 1 82 ? -9.227 18.25 -1.747 1 98.56 82 THR B N 1
ATOM 2194 C CA . THR B 1 82 ? -8.688 16.984 -2.254 1 98.56 82 THR B CA 1
ATOM 2195 C C . THR B 1 82 ? -9.797 15.961 -2.438 1 98.56 82 THR B C 1
ATOM 2197 O O . THR B 1 82 ? -9.758 15.148 -3.365 1 98.56 82 THR B O 1
ATOM 2200 N N . ALA B 1 83 ? -10.812 15.945 -1.558 1 97.75 83 ALA B N 1
ATOM 2201 C CA . ALA B 1 83 ? -11.938 15.047 -1.754 1 97.75 83 ALA B CA 1
ATOM 2202 C C . ALA B 1 83 ? -12.586 15.266 -3.117 1 97.75 83 ALA B C 1
ATOM 2204 O O . ALA B 1 83 ? -12.828 14.312 -3.859 1 97.75 83 ALA B O 1
ATOM 2205 N N . LYS B 1 84 ? -12.812 16.484 -3.443 1 97.5 84 LYS B N 1
ATOM 2206 C CA . LYS B 1 84 ? -13.43 16.828 -4.723 1 97.5 84 LYS B CA 1
ATOM 2207 C C . LYS B 1 84 ? -12.547 16.391 -5.891 1 97.5 84 LYS B C 1
ATOM 2209 O O . LYS B 1 84 ? -13.031 15.805 -6.852 1 97.5 84 LYS B O 1
ATOM 2214 N N . GLN B 1 85 ? -11.281 16.672 -5.812 1 98.38 85 GLN B N 1
ATOM 2215 C CA . GLN B 1 85 ? -10.352 16.359 -6.895 1 98.38 85 GLN B CA 1
ATOM 2216 C C . GLN B 1 85 ? -10.18 14.844 -7.051 1 98.38 85 GLN B C 1
ATOM 2218 O O . GLN B 1 85 ? -10.055 14.344 -8.164 1 98.38 85 GLN B O 1
ATOM 2223 N N . LEU B 1 86 ? -10.109 14.133 -5.914 1 98 86 LEU B N 1
ATOM 2224 C CA . LEU B 1 86 ? -9.977 12.68 -5.941 1 98 86 LEU B CA 1
ATOM 2225 C C . LEU B 1 86 ? -11.18 12.039 -6.629 1 98 86 LEU B C 1
ATOM 2227 O O . LEU B 1 86 ? -11.016 11.172 -7.492 1 98 86 LEU B O 1
ATOM 2231 N N . ILE B 1 87 ? -12.352 12.508 -6.301 1 96.25 87 ILE B N 1
ATOM 2232 C CA . ILE B 1 87 ? -13.578 11.984 -6.895 1 96.25 87 ILE B CA 1
ATOM 2233 C C . ILE B 1 87 ? -13.602 12.289 -8.391 1 96.25 87 ILE B C 1
ATOM 2235 O O . ILE B 1 87 ? -13.906 11.414 -9.203 1 96.25 87 ILE B O 1
ATOM 2239 N N . ALA B 1 88 ? -13.258 13.492 -8.758 1 97.19 88 ALA B N 1
ATOM 2240 C CA . ALA B 1 88 ? -13.234 13.883 -10.164 1 97.19 88 ALA B CA 1
ATOM 2241 C C . ALA B 1 88 ? -12.305 12.984 -10.969 1 97.19 88 ALA B C 1
ATOM 2243 O O . ALA B 1 88 ? -12.648 12.555 -12.078 1 97.19 88 ALA B O 1
ATOM 2244 N N . HIS B 1 89 ? -11.164 12.703 -10.383 1 97.81 89 HIS B N 1
ATOM 2245 C CA . HIS B 1 89 ? -10.203 11.844 -11.062 1 97.81 89 HIS B CA 1
ATOM 2246 C C . HIS B 1 89 ? -10.75 10.43 -11.227 1 97.81 89 HIS B C 1
ATOM 2248 O O . HIS B 1 89 ? -10.633 9.828 -12.297 1 97.81 89 HIS B O 1
ATOM 2254 N N . LEU B 1 90 ? -11.297 9.922 -10.156 1 96.06 90 LEU B N 1
ATOM 2255 C CA . LEU B 1 90 ? -11.852 8.57 -10.195 1 96.06 90 LEU B CA 1
ATOM 2256 C C . LEU B 1 90 ? -12.969 8.469 -11.227 1 96.06 90 LEU B C 1
ATOM 2258 O O . LEU B 1 90 ? -13.07 7.469 -11.938 1 96.06 90 LEU B O 1
ATOM 2262 N N . GLU B 1 91 ? -13.828 9.477 -11.273 1 95 91 GLU B N 1
ATOM 2263 C CA . GLU B 1 91 ? -14.914 9.508 -12.25 1 95 91 GLU B CA 1
ATOM 2264 C C . GLU B 1 91 ? -14.375 9.555 -13.68 1 95 91 GLU B C 1
ATOM 2266 O O . GLU B 1 91 ? -14.859 8.844 -14.555 1 95 91 GLU B O 1
ATOM 2271 N N . GLN B 1 92 ? -13.383 10.352 -13.898 1 95.94 92 GLN B N 1
ATOM 2272 C CA . GLN B 1 92 ? -12.797 10.539 -15.227 1 95.94 92 GLN B CA 1
ATOM 2273 C C . GLN B 1 92 ? -12.148 9.258 -15.727 1 95.94 92 GLN B C 1
ATOM 2275 O O . GLN B 1 92 ? -12.164 8.977 -16.922 1 95.94 92 GLN B O 1
ATOM 2280 N N . HIS B 1 93 ? -11.609 8.445 -14.828 1 92.75 93 HIS B N 1
ATOM 2281 C CA . HIS B 1 93 ? -10.867 7.254 -15.219 1 92.75 93 HIS B CA 1
ATOM 2282 C C . HIS B 1 93 ? -11.695 5.992 -15.008 1 92.75 93 HIS B C 1
ATOM 2284 O O . HIS B 1 93 ? -11.164 4.883 -15.055 1 92.75 93 HIS B O 1
ATOM 2290 N N . ARG B 1 94 ? -12.906 6.129 -14.703 1 84.81 94 ARG B N 1
ATOM 2291 C CA . ARG B 1 94 ? -13.914 5.078 -14.625 1 84.81 94 ARG B CA 1
ATOM 2292 C C . ARG B 1 94 ? -13.531 4.027 -13.594 1 84.81 94 ARG B C 1
ATOM 2294 O O . ARG B 1 94 ? -13.594 2.826 -13.867 1 84.81 94 ARG B O 1
ATOM 2301 N N . SER B 1 95 ? -12.953 4.512 -12.516 1 87.62 95 SER B N 1
ATOM 2302 C CA . SER B 1 95 ? -12.688 3.625 -11.391 1 87.62 95 SER B CA 1
ATOM 2303 C C . SER B 1 95 ? -13.969 3.258 -10.656 1 87.62 95 SER B C 1
ATOM 2305 O O . SER B 1 95 ? -14.133 3.59 -9.477 1 87.62 95 SER B O 1
ATOM 2307 N N . ASN B 1 96 ? -14.812 2.496 -11.234 1 86.69 96 ASN B N 1
ATOM 2308 C CA . ASN B 1 96 ? -16.188 2.246 -10.812 1 86.69 96 ASN B CA 1
ATOM 2309 C C . ASN B 1 96 ? -16.234 1.52 -9.469 1 86.69 96 ASN B C 1
ATOM 2311 O O . ASN B 1 96 ? -17.062 1.838 -8.609 1 86.69 96 ASN B O 1
ATOM 2315 N N . ARG B 1 97 ? -15.344 0.631 -9.328 1 85.5 97 ARG B N 1
ATOM 2316 C CA . ARG B 1 97 ? -15.344 -0.134 -8.086 1 85.5 97 ARG B CA 1
ATOM 2317 C C . ARG B 1 97 ? -15.133 0.777 -6.883 1 85.5 97 ARG B C 1
ATOM 2319 O O . ARG B 1 97 ? -15.906 0.728 -5.922 1 85.5 97 ARG B O 1
ATOM 2326 N N . LEU B 1 98 ? -14.156 1.566 -6.898 1 89.38 98 LEU B N 1
ATOM 2327 C CA . LEU B 1 98 ? -13.844 2.471 -5.797 1 89.38 98 LEU B CA 1
ATOM 2328 C C . LEU B 1 98 ? -14.984 3.467 -5.578 1 89.38 98 LEU B C 1
ATOM 2330 O O . LEU B 1 98 ? -15.359 3.746 -4.438 1 89.38 98 LEU B O 1
ATOM 2334 N N . LEU B 1 99 ? -15.516 3.984 -6.68 1 91.12 99 LEU B N 1
ATOM 2335 C CA . LEU B 1 99 ? -16.609 4.949 -6.59 1 91.12 99 LEU B CA 1
ATOM 2336 C C . LEU B 1 99 ? -17.844 4.316 -5.938 1 91.12 99 LEU B C 1
ATOM 2338 O O . LEU B 1 99 ? -18.5 4.945 -5.113 1 91.12 99 LEU B O 1
ATOM 2342 N N . GLU B 1 100 ? -18.078 3.131 -6.309 1 88.25 100 GLU B N 1
ATOM 2343 C CA . GLU B 1 100 ? -19.219 2.41 -5.73 1 88.25 100 GLU B CA 1
ATOM 2344 C C . GLU B 1 100 ? -19.031 2.221 -4.227 1 88.25 100 GLU B C 1
ATOM 2346 O O . GLU B 1 100 ? -19.984 2.396 -3.459 1 88.25 100 GLU B O 1
ATOM 2351 N N . LEU B 1 101 ? -17.906 1.933 -3.865 1 86.88 101 LEU B N 1
ATOM 2352 C CA . LEU B 1 101 ? -17.625 1.714 -2.449 1 86.88 101 LEU B CA 1
ATOM 2353 C C . LEU B 1 101 ? -17.688 3.027 -1.676 1 86.88 101 LEU B C 1
ATOM 2355 O O . LEU B 1 101 ? -18.234 3.078 -0.574 1 86.88 101 LEU B O 1
ATOM 2359 N N . LEU B 1 102 ? -17.141 4.09 -2.258 1 90.12 102 LEU B N 1
ATOM 2360 C CA . LEU B 1 102 ? -17.172 5.398 -1.615 1 90.12 102 LEU B CA 1
ATOM 2361 C C . LEU B 1 102 ? -18.609 5.863 -1.42 1 90.12 102 LEU B C 1
ATOM 2363 O O . LEU B 1 102 ? -18.922 6.531 -0.431 1 90.12 102 LEU B O 1
ATOM 2367 N N . ALA B 1 103 ? -19.469 5.496 -2.344 1 88.12 103 ALA B N 1
ATOM 2368 C CA . ALA B 1 103 ? -20.891 5.828 -2.258 1 88.12 103 ALA B CA 1
ATOM 2369 C C . ALA B 1 103 ? -21.578 4.969 -1.208 1 88.12 103 ALA B C 1
ATOM 2371 O O . ALA B 1 103 ? -22.406 5.469 -0.434 1 88.12 103 ALA B O 1
ATOM 2372 N N . LEU B 1 104 ? -21.234 3.74 -1.235 1 83.25 104 LEU B N 1
ATOM 2373 C CA . LEU B 1 104 ? -21.859 2.781 -0.326 1 83.25 104 LEU B CA 1
ATOM 2374 C C . LEU B 1 104 ? -21.562 3.148 1.127 1 83.25 104 LEU B C 1
ATOM 2376 O O . LEU B 1 104 ? -22.438 3.025 1.986 1 83.25 104 LEU B O 1
ATOM 2380 N N . PHE B 1 105 ? -20.438 3.668 1.385 1 83.88 105 PHE B N 1
ATOM 2381 C CA . PHE B 1 105 ? -20 3.855 2.764 1 83.88 105 PHE B CA 1
ATOM 2382 C C . PHE B 1 105 ? -20.25 5.289 3.217 1 83.88 105 PHE B C 1
ATOM 2384 O O . PHE B 1 105 ? -19.875 5.664 4.328 1 83.88 105 PHE B O 1
ATOM 2391 N N . LYS B 1 106 ? -20.844 5.965 2.408 1 84.12 106 LYS B N 1
ATOM 2392 C CA . LYS B 1 106 ? -21.156 7.336 2.787 1 84.12 106 LYS B CA 1
ATOM 2393 C C . LYS B 1 106 ? -22.141 7.367 3.955 1 84.12 106 LYS B C 1
ATOM 2395 O O . LYS B 1 106 ? -23.109 6.59 3.988 1 84.12 106 LYS B O 1
ATOM 2400 N N . ARG B 1 107 ? -21.875 8.148 4.844 1 74.25 107 ARG B N 1
ATOM 2401 C CA . ARG B 1 107 ? -22.781 8.312 5.969 1 74.25 107 ARG B CA 1
ATOM 2402 C C . ARG B 1 107 ? -24.078 8.977 5.523 1 74.25 107 ARG B C 1
ATOM 2404 O O . ARG B 1 107 ? -24.078 9.875 4.672 1 74.25 107 ARG B O 1
ATOM 2411 N N . VAL B 1 108 ? -25.125 8.492 5.973 1 66.5 108 VAL B N 1
ATOM 2412 C CA . VAL B 1 108 ? -26.484 8.852 5.621 1 66.5 108 VAL B CA 1
ATOM 2413 C C . VAL B 1 108 ? -26.703 10.344 5.84 1 66.5 108 VAL B C 1
ATOM 2415 O O . VAL B 1 108 ? -27.375 11.008 5.043 1 66.5 108 VAL B O 1
ATOM 2418 N N . HIS B 1 109 ? -26.109 10.828 6.766 1 62.06 109 HIS B N 1
ATOM 2419 C CA . HIS B 1 109 ? -26.484 12.188 7.137 1 62.06 109 HIS B CA 1
ATOM 2420 C C . HIS B 1 109 ? -25.703 13.219 6.344 1 62.06 109 HIS B C 1
ATOM 2422 O O . HIS B 1 109 ? -25.875 14.422 6.539 1 62.06 109 HIS B O 1
ATOM 2428 N N . LYS B 1 110 ? -24.906 12.664 5.441 1 61.47 110 LYS B N 1
ATOM 2429 C CA . LYS B 1 110 ? -24.156 13.625 4.641 1 61.47 110 LYS B CA 1
ATOM 2430 C C . LYS B 1 110 ? -24.859 13.922 3.324 1 61.47 110 LYS B C 1
ATOM 2432 O O . LYS B 1 110 ? -24.984 13.047 2.463 1 61.47 110 LYS B O 1
ATOM 2437 N N . HIS B 1 111 ? -25.656 15 3.221 1 62.06 111 HIS B N 1
ATOM 2438 C CA . HIS B 1 111 ? -26.562 15.328 2.129 1 62.06 111 HIS B CA 1
ATOM 2439 C C . HIS B 1 111 ? -25.828 15.992 0.975 1 62.06 111 HIS B C 1
ATOM 2441 O O . HIS B 1 111 ? -26.312 15.992 -0.161 1 62.06 111 HIS B O 1
ATOM 2447 N N . ASP B 1 112 ? -24.594 16.438 1.162 1 62.75 112 ASP B N 1
ATOM 2448 C CA . ASP B 1 112 ? -24.062 17.375 0.185 1 62.75 112 ASP B CA 1
ATOM 2449 C C . ASP B 1 112 ? -23.25 16.656 -0.886 1 62.75 112 ASP B C 1
ATOM 2451 O O . ASP B 1 112 ? -22.953 17.219 -1.941 1 62.75 112 ASP B O 1
ATOM 2455 N N . SER B 1 113 ? -22.891 15.352 -0.568 1 73.12 113 SER B N 1
ATOM 2456 C CA . SER B 1 113 ? -22.062 14.68 -1.563 1 73.12 113 SER B CA 1
ATOM 2457 C C . SER B 1 113 ? -22.469 13.219 -1.728 1 73.12 113 SER B C 1
ATOM 2459 O O . SER B 1 113 ? -23.031 12.617 -0.809 1 73.12 113 SER B O 1
ATOM 2461 N N . ASP B 1 114 ? -22.328 12.742 -2.967 1 84.56 114 ASP B N 1
ATOM 2462 C CA . ASP B 1 114 ? -22.625 11.344 -3.271 1 84.56 114 ASP B CA 1
ATOM 2463 C C . ASP B 1 114 ? -21.547 10.414 -2.719 1 84.56 114 ASP B C 1
ATOM 2465 O O . ASP B 1 114 ? -21.766 9.203 -2.617 1 84.56 114 ASP B O 1
ATOM 2469 N N . TYR B 1 115 ? -20.422 11.094 -2.301 1 91 115 TYR B N 1
ATOM 2470 C CA . TYR B 1 115 ? -19.297 10.281 -1.851 1 91 115 TYR B CA 1
ATOM 2471 C C . TYR B 1 115 ? -18.703 10.836 -0.557 1 91 115 TYR B C 1
ATOM 2473 O O . TYR B 1 115 ? -18.812 12.031 -0.28 1 91 115 TYR B O 1
ATOM 2481 N N . GLN B 1 116 ? -18.172 10.023 0.254 1 92.25 116 GLN B N 1
ATOM 2482 C CA . GLN B 1 116 ? -17.328 10.422 1.374 1 92.25 116 GLN B CA 1
ATOM 2483 C C . GLN B 1 116 ? -15.914 9.875 1.222 1 92.25 116 GLN B C 1
ATOM 2485 O O . GLN B 1 116 ? -15.703 8.656 1.272 1 92.25 116 GLN B O 1
ATOM 2490 N N . VAL B 1 117 ? -15.039 10.766 1.092 1 95.75 117 VAL B N 1
ATOM 2491 C CA . VAL B 1 117 ? -13.664 10.359 0.833 1 95.75 117 VAL B CA 1
ATOM 2492 C C . VAL B 1 117 ? -12.906 10.227 2.152 1 95.75 117 VAL B C 1
ATOM 2494 O O . VAL B 1 117 ? -12.383 9.148 2.469 1 95.75 117 VAL B O 1
ATOM 2497 N N . TRP B 1 118 ? -12.898 11.336 2.928 1 96.94 118 TRP B N 1
ATOM 2498 C CA . TRP B 1 118 ? -12.148 11.359 4.176 1 96.94 118 TRP B CA 1
ATOM 2499 C C . TRP B 1 118 ? -13.047 11 5.359 1 96.94 118 TRP B C 1
ATOM 2501 O O . TRP B 1 118 ? -14.195 11.43 5.422 1 96.94 118 TRP B O 1
ATOM 2511 N N . GLU B 1 119 ? -12.477 10.234 6.293 1 94.44 119 GLU B N 1
ATOM 2512 C CA . GLU B 1 119 ? -13.109 10.148 7.602 1 94.44 119 GLU B CA 1
ATOM 2513 C C . GLU B 1 119 ? -13.203 11.523 8.266 1 94.44 119 GLU B C 1
ATOM 2515 O O . GLU B 1 119 ? -12.414 12.422 7.957 1 94.44 119 GLU B O 1
ATOM 2520 N N . GLU B 1 120 ? -14.164 11.594 9.133 1 91.75 120 GLU B N 1
ATOM 2521 C CA . GLU B 1 120 ? -14.289 12.844 9.875 1 91.75 120 GLU B CA 1
ATOM 2522 C C . GLU B 1 120 ? -13.148 13.016 10.875 1 91.75 120 GLU B C 1
ATOM 2524 O O . GLU B 1 120 ? -12.648 12.031 11.422 1 91.75 120 GLU B O 1
ATOM 2529 N N . GLY B 1 121 ? -12.75 14.219 11.023 1 91.69 121 GLY B N 1
ATOM 2530 C CA . GLY B 1 121 ? -11.727 14.523 12.016 1 91.69 121 GLY B CA 1
ATOM 2531 C C . GLY B 1 121 ? -10.312 14.305 11.5 1 91.69 121 GLY B C 1
ATOM 2532 O O . GLY B 1 121 ? -10.117 13.695 10.453 1 91.69 121 GLY B O 1
ATOM 2533 N N . SER B 1 122 ? -9.328 14.906 12.195 1 92.25 122 SER B N 1
ATOM 2534 C CA . SER B 1 122 ? -7.918 14.789 11.828 1 92.25 122 SER B CA 1
ATOM 2535 C C . SER B 1 122 ? -7.062 14.438 13.039 1 92.25 122 SER B C 1
ATOM 2537 O O . SER B 1 122 ? -5.844 14.305 12.93 1 92.25 122 SER B O 1
ATOM 2539 N N . HIS B 1 123 ? -7.578 14.375 14.172 1 90.69 123 HIS B N 1
ATOM 2540 C CA . HIS B 1 123 ? -6.949 13.945 15.414 1 90.69 123 HIS B CA 1
ATOM 2541 C C . HIS B 1 123 ? -5.672 14.734 15.688 1 90.69 123 HIS B C 1
ATOM 2543 O O . HIS B 1 123 ? -4.605 14.148 15.883 1 90.69 123 HIS B O 1
ATOM 2549 N N . PRO B 1 124 ? -5.805 16.031 15.828 1 95 124 PRO B N 1
ATOM 2550 C CA . PRO B 1 124 ? -4.602 16.859 16.016 1 95 124 PRO B CA 1
ATOM 2551 C C . PRO B 1 124 ? -3.959 16.656 17.391 1 95 124 PRO B C 1
ATOM 2553 O O . PRO B 1 124 ? -4.66 16.547 18.391 1 95 124 PRO B O 1
ATOM 2556 N N . GLN B 1 125 ? -2.641 16.5 17.375 1 96.56 125 GLN B N 1
ATOM 2557 C CA . GLN B 1 125 ? -1.828 16.438 18.594 1 96.56 125 GLN B CA 1
ATOM 2558 C C . GLN B 1 125 ? -0.747 17.516 18.578 1 96.56 125 GLN B C 1
ATOM 2560 O O . GLN B 1 125 ? 0.087 17.562 17.672 1 96.56 125 GLN B O 1
ATOM 2565 N N . ILE B 1 126 ? -0.697 18.344 19.625 1 94.75 126 ILE B N 1
ATOM 2566 C CA . ILE B 1 126 ? 0.254 19.453 19.688 1 94.75 126 ILE B CA 1
ATOM 2567 C C . ILE B 1 126 ? 1.662 18.906 19.922 1 94.75 126 ILE B C 1
ATOM 2569 O O . ILE B 1 126 ? 1.855 17.984 20.703 1 94.75 126 ILE B O 1
ATOM 2573 N N . ILE B 1 127 ? 2.557 19.484 19.234 1 96.12 127 ILE B N 1
ATOM 2574 C CA . ILE B 1 127 ? 3.969 19.172 19.438 1 96.12 127 ILE B CA 1
ATOM 2575 C C . ILE B 1 127 ? 4.609 20.266 20.297 1 96.12 127 ILE B C 1
ATOM 2577 O O . ILE B 1 127 ? 4.855 21.375 19.812 1 96.12 127 ILE B O 1
ATOM 2581 N N . GLU B 1 128 ? 5.004 19.922 21.453 1 91.12 128 GLU B N 1
ATOM 2582 C CA . GLU B 1 128 ? 5.336 20.938 22.453 1 91.12 128 GLU B CA 1
ATOM 2583 C C . GLU B 1 128 ? 6.844 21.047 22.641 1 91.12 128 GLU B C 1
ATOM 2585 O O . GLU B 1 128 ? 7.324 21.938 23.344 1 91.12 128 GLU B O 1
ATOM 2590 N N . SER B 1 129 ? 7.574 20.094 22.125 1 93.06 129 SER B N 1
ATOM 2591 C CA . SER B 1 129 ? 9.016 20.078 22.344 1 93.06 129 SER B CA 1
ATOM 2592 C C . SER B 1 129 ? 9.75 19.453 21.172 1 93.06 129 SER B C 1
ATOM 2594 O O . SER B 1 129 ? 9.133 18.766 20.344 1 93.06 129 SER B O 1
ATOM 2596 N N . GLU B 1 130 ? 10.961 19.688 21.172 1 94.62 130 GLU B N 1
ATOM 2597 C CA . GLU B 1 130 ? 11.805 19.062 20.156 1 94.62 130 GLU B CA 1
ATOM 2598 C C . GLU B 1 130 ? 11.789 17.547 20.297 1 94.62 130 GLU B C 1
ATOM 2600 O O . GLU B 1 130 ? 11.828 16.828 19.281 1 94.62 130 GLU B O 1
ATOM 2605 N N . LYS B 1 131 ? 11.75 17.172 21.5 1 96.06 131 LYS B N 1
ATOM 2606 C CA . LYS B 1 131 ? 11.711 15.727 21.766 1 96.06 131 LYS B CA 1
ATOM 2607 C C . LYS B 1 131 ? 10.477 15.086 21.141 1 96.06 131 LYS B C 1
ATOM 2609 O O . LYS B 1 131 ? 10.578 14.047 20.484 1 96.06 131 LYS B O 1
ATOM 2614 N N . VAL B 1 132 ? 9.375 15.719 21.297 1 96.62 132 VAL B N 1
ATOM 2615 C CA . VAL B 1 132 ? 8.125 15.195 20.75 1 96.62 132 VAL B CA 1
ATOM 2616 C C . VAL B 1 132 ? 8.156 15.273 19.234 1 96.62 132 VAL B C 1
ATOM 2618 O O . VAL B 1 132 ? 7.688 14.359 18.547 1 96.62 132 VAL B O 1
ATOM 2621 N N . MET B 1 133 ? 8.758 16.312 18.75 1 97.31 133 MET B N 1
ATOM 2622 C CA . MET B 1 133 ? 8.914 16.469 17.312 1 97.31 133 MET B CA 1
ATOM 2623 C C . MET B 1 133 ? 9.695 15.297 16.719 1 97.31 133 MET B C 1
ATOM 2625 O O . MET B 1 133 ? 9.258 14.672 15.758 1 97.31 133 MET B O 1
ATOM 2629 N N . ARG B 1 134 ? 10.773 15 17.328 1 97.88 134 ARG B N 1
ATOM 2630 C CA . ARG B 1 134 ? 11.633 13.922 16.859 1 97.88 134 ARG B CA 1
ATOM 2631 C C . ARG B 1 134 ? 10.898 12.578 16.922 1 97.88 134 ARG B C 1
ATOM 2633 O O . ARG B 1 134 ? 10.992 11.773 15.992 1 97.88 134 ARG B O 1
ATOM 2640 N N . GLN B 1 135 ? 10.227 12.383 17.969 1 98.06 135 GLN B N 1
ATOM 2641 C CA . GLN B 1 135 ? 9.484 11.141 18.141 1 98.06 135 GLN B CA 1
ATOM 2642 C C . GLN B 1 135 ? 8.43 10.969 17.062 1 98.06 135 GLN B C 1
ATOM 2644 O O . GLN B 1 135 ? 8.289 9.883 16.484 1 98.06 135 GLN B O 1
ATOM 2649 N N . LYS B 1 136 ? 7.672 11.984 16.781 1 98.44 136 LYS B N 1
ATOM 2650 C CA . LYS B 1 136 ? 6.605 11.906 15.781 1 98.44 136 LYS B CA 1
ATOM 2651 C C . LYS B 1 136 ? 7.18 11.742 14.375 1 98.44 136 LYS B C 1
ATOM 2653 O O . LYS B 1 136 ? 6.637 10.984 13.562 1 98.44 136 LYS B O 1
ATOM 2658 N N . LEU B 1 137 ? 8.258 12.445 14.141 1 98.69 137 LEU B N 1
ATOM 2659 C CA . LEU B 1 137 ? 8.914 12.281 12.852 1 98.69 137 LEU B CA 1
ATOM 2660 C C . LEU B 1 137 ? 9.383 10.844 12.648 1 98.69 137 LEU B C 1
ATOM 2662 O O . LEU B 1 137 ? 9.148 10.25 11.602 1 98.69 137 LEU B O 1
ATOM 2666 N N . GLU B 1 138 ? 10.031 10.312 13.656 1 98.62 138 GLU B N 1
ATOM 2667 C CA . GLU B 1 138 ? 10.5 8.93 13.578 1 98.62 138 GLU B CA 1
ATOM 2668 C C . GLU B 1 138 ? 9.336 7.969 13.359 1 98.62 138 GLU B C 1
ATOM 2670 O O . GLU B 1 138 ? 9.43 7.051 12.547 1 98.62 138 GLU B O 1
ATOM 2675 N N . TYR B 1 139 ? 8.32 8.289 14.062 1 98.62 139 TYR B N 1
ATOM 2676 C CA . TYR B 1 139 ? 7.133 7.445 13.969 1 98.62 139 TYR B CA 1
ATOM 2677 C C . TYR B 1 139 ? 6.598 7.406 12.539 1 98.62 139 TYR B C 1
ATOM 2679 O O . TYR B 1 139 ? 6.414 6.332 11.969 1 98.62 139 TYR B O 1
ATOM 2687 N N . ILE B 1 140 ? 6.402 8.531 11.914 1 98.69 140 ILE B N 1
ATOM 2688 C CA . ILE B 1 140 ? 5.75 8.539 10.609 1 98.69 140 ILE B CA 1
ATOM 2689 C C . ILE B 1 140 ? 6.723 8.047 9.539 1 98.69 140 ILE B C 1
ATOM 2691 O O . ILE B 1 140 ? 6.312 7.391 8.578 1 98.69 140 ILE B O 1
ATOM 2695 N N . HIS B 1 141 ? 8.008 8.312 9.742 1 98.88 141 HIS B N 1
ATOM 2696 C CA . HIS B 1 141 ? 8.992 7.84 8.773 1 98.88 141 HIS B CA 1
ATOM 2697 C C . HIS B 1 141 ? 9.117 6.324 8.82 1 98.88 141 HIS B C 1
ATOM 2699 O O . HIS B 1 141 ? 9.391 5.688 7.797 1 98.88 141 HIS B O 1
ATOM 2705 N N . GLN B 1 142 ? 8.836 5.734 9.961 1 98.75 142 GLN B N 1
ATOM 2706 C CA . GLN B 1 142 ? 9 4.301 10.148 1 98.75 142 GLN B CA 1
ATOM 2707 C C . GLN B 1 142 ? 7.738 3.541 9.742 1 98.75 142 GLN B C 1
ATOM 2709 O O . GLN B 1 142 ? 7.75 2.312 9.648 1 98.75 142 GLN B O 1
ATOM 2714 N N . ASN B 1 143 ? 6.691 4.262 9.445 1 98.56 143 ASN B N 1
ATOM 2715 C CA . ASN B 1 143 ? 5.418 3.617 9.141 1 98.56 143 ASN B CA 1
ATOM 2716 C C . ASN B 1 143 ? 5.562 2.604 8.008 1 98.56 143 ASN B C 1
ATOM 2718 O O . ASN B 1 143 ? 5.152 1.449 8.148 1 98.56 143 ASN B O 1
ATOM 2722 N N . PRO B 1 144 ? 6.188 2.957 6.824 1 98.75 144 PRO B N 1
ATOM 2723 C CA . PRO B 1 144 ? 6.305 1.988 5.73 1 98.75 144 PRO B CA 1
ATOM 2724 C C . PRO B 1 144 ? 7.188 0.794 6.09 1 98.75 144 PRO B C 1
ATOM 2726 O O . PRO B 1 144 ? 6.98 -0.308 5.578 1 98.75 144 PRO B O 1
ATOM 2729 N N . VAL B 1 145 ? 8.172 1.044 6.926 1 98.75 145 VAL B N 1
ATOM 2730 C CA . VAL B 1 145 ? 9.039 -0.036 7.398 1 98.75 145 VAL B CA 1
ATOM 2731 C C . VAL B 1 145 ? 8.227 -1.006 8.258 1 98.75 145 VAL B C 1
ATOM 2733 O O . VAL B 1 145 ? 8.312 -2.223 8.078 1 98.75 145 VAL B O 1
ATOM 2736 N N . LYS B 1 146 ? 7.426 -0.458 9.133 1 97.69 146 LYS B N 1
ATOM 2737 C CA . LYS B 1 146 ? 6.594 -1.274 10.008 1 97.69 146 LYS B CA 1
ATOM 2738 C C . LYS B 1 146 ? 5.562 -2.066 9.211 1 97.69 146 LYS B C 1
ATOM 2740 O O . LYS B 1 146 ? 5.191 -3.178 9.594 1 97.69 146 LYS B O 1
ATOM 2745 N N . ARG B 1 147 ? 5.121 -1.534 8.094 1 97 147 ARG B N 1
ATOM 2746 C CA . ARG B 1 147 ? 4.203 -2.223 7.191 1 97 147 ARG B CA 1
ATOM 2747 C C . ARG B 1 147 ? 4.91 -3.357 6.457 1 97 147 ARG B C 1
ATOM 2749 O O . ARG B 1 147 ? 4.262 -4.176 5.801 1 97 147 ARG B O 1
ATOM 2756 N N . GLY B 1 148 ? 6.234 -3.33 6.496 1 97.94 148 GLY B N 1
ATOM 2757 C CA . GLY B 1 148 ? 7.027 -4.352 5.824 1 97.94 148 GLY B CA 1
ATOM 2758 C C . GLY B 1 148 ? 7.324 -4.02 4.375 1 97.94 148 GLY B C 1
ATOM 2759 O O . GLY B 1 148 ? 7.957 -4.809 3.67 1 97.94 148 GLY B O 1
ATOM 2760 N N . TYR B 1 149 ? 6.984 -2.832 3.898 1 98.44 149 TYR B N 1
ATOM 2761 C CA . TYR B 1 149 ? 7.086 -2.48 2.486 1 98.44 149 TYR B CA 1
ATOM 2762 C C . TYR B 1 149 ? 8.539 -2.25 2.086 1 98.44 149 TYR B C 1
ATOM 2764 O O . TYR B 1 149 ? 8.953 -2.621 0.985 1 98.44 149 TYR B O 1
ATOM 2772 N N . VAL B 1 150 ? 9.266 -1.623 3.01 1 98.69 150 VAL B N 1
ATOM 2773 C CA . VAL B 1 150 ? 10.648 -1.239 2.75 1 98.69 150 VAL B CA 1
ATOM 2774 C C . VAL B 1 150 ? 11.508 -1.526 3.982 1 98.69 150 VAL B C 1
ATOM 2776 O O . VAL B 1 150 ? 10.992 -1.598 5.102 1 98.69 150 VAL B O 1
ATOM 2779 N N . ASP B 1 151 ? 12.812 -1.6 3.768 1 98.06 151 ASP B N 1
ATOM 2780 C CA . ASP B 1 151 ? 13.727 -1.836 4.883 1 98.06 151 ASP B CA 1
ATOM 2781 C C . ASP B 1 151 ? 14.18 -0.52 5.508 1 98.06 151 ASP B C 1
ATOM 2783 O O . ASP B 1 151 ? 14.492 -0.469 6.699 1 98.06 151 ASP B O 1
ATOM 2787 N N . LYS B 1 152 ? 14.258 0.473 4.676 1 98.5 152 LYS B N 1
ATOM 2788 C CA . LYS B 1 152 ? 14.68 1.801 5.113 1 98.5 152 LYS B CA 1
ATOM 2789 C C . LYS B 1 152 ? 13.602 2.842 4.832 1 98.5 152 LYS B C 1
ATOM 2791 O O . LYS B 1 152 ? 12.992 2.832 3.762 1 98.5 152 LYS B O 1
ATOM 2796 N N . PRO B 1 153 ? 13.453 3.74 5.781 1 98.69 153 PRO B N 1
ATOM 2797 C CA . PRO B 1 153 ? 12.391 4.734 5.609 1 98.69 153 PRO B CA 1
ATOM 2798 C C . PRO B 1 153 ? 12.523 5.523 4.309 1 98.69 153 PRO B C 1
ATOM 2800 O O . PRO B 1 153 ? 11.523 5.82 3.656 1 98.69 153 PRO B O 1
ATOM 2803 N N . GLU B 1 154 ? 13.758 5.828 3.885 1 98.38 154 GLU B N 1
ATOM 2804 C CA . GLU B 1 154 ? 13.977 6.703 2.736 1 98.38 154 GLU B CA 1
ATOM 2805 C C . GLU B 1 154 ? 13.656 5.988 1.428 1 98.38 154 GLU B C 1
ATOM 2807 O O . GLU B 1 154 ? 13.57 6.617 0.373 1 98.38 154 GLU B O 1
ATOM 2812 N N . HIS B 1 155 ? 13.445 4.688 1.507 1 98.56 155 HIS B N 1
ATOM 2813 C CA . HIS B 1 155 ? 13.078 3.949 0.303 1 98.56 155 HIS B CA 1
ATOM 2814 C C . HIS B 1 155 ? 11.617 4.18 -0.063 1 98.56 155 HIS B C 1
ATOM 2816 O O . HIS B 1 155 ? 11.203 3.9 -1.19 1 98.56 155 HIS B O 1
ATOM 2822 N N . TRP B 1 156 ? 10.859 4.621 0.859 1 98.81 156 TRP B N 1
ATOM 2823 C CA . TRP B 1 156 ? 9.469 4.965 0.586 1 98.81 156 TRP B CA 1
ATOM 2824 C C . TRP B 1 156 ? 9.352 6.371 0.016 1 98.81 156 TRP B C 1
ATOM 2826 O O . TRP B 1 156 ? 9.719 7.348 0.677 1 98.81 156 TRP B O 1
ATOM 2836 N N . ARG B 1 157 ? 8.797 6.516 -1.102 1 98.44 157 ARG B N 1
ATOM 2837 C CA . ARG B 1 157 ? 8.859 7.766 -1.854 1 98.44 157 ARG B CA 1
ATOM 2838 C C . ARG B 1 157 ? 7.98 8.836 -1.213 1 98.44 157 ARG B C 1
ATOM 2840 O O . ARG B 1 157 ? 8.359 10.008 -1.158 1 98.44 157 ARG B O 1
ATOM 2847 N N . TYR B 1 158 ? 6.844 8.414 -0.734 1 98.75 158 TYR B N 1
ATOM 2848 C CA . TYR B 1 158 ? 5.828 9.367 -0.282 1 98.75 158 TYR B CA 1
ATOM 2849 C C . TYR B 1 158 ? 5.984 9.664 1.204 1 98.75 158 TYR B C 1
ATOM 2851 O O . TYR B 1 158 ? 5.023 9.562 1.969 1 98.75 158 TYR B O 1
ATOM 2859 N N . SER B 1 159 ? 7.191 10.086 1.534 1 98.88 159 SER B N 1
ATOM 2860 C CA . SER B 1 159 ? 7.535 10.391 2.918 1 98.88 159 SER B CA 1
ATOM 2861 C C . SER B 1 159 ? 8.633 11.453 2.992 1 98.88 159 SER B C 1
ATOM 2863 O O . SER B 1 159 ? 9.453 11.562 2.082 1 98.88 159 SER B O 1
ATOM 2865 N N . SER B 1 160 ? 8.68 12.18 4.098 1 98.88 160 SER B N 1
ATOM 2866 C CA . SER B 1 160 ? 9.703 13.195 4.297 1 98.88 160 SER B CA 1
ATOM 2867 C C . SER B 1 160 ? 10.992 12.586 4.852 1 98.88 160 SER B C 1
ATOM 2869 O O . SER B 1 160 ? 11.93 13.312 5.191 1 98.88 160 SER B O 1
ATOM 2871 N N . ALA B 1 161 ? 11.047 11.281 5 1 98.81 161 ALA B N 1
ATOM 2872 C CA . ALA B 1 161 ? 12.273 10.625 5.445 1 98.81 161 ALA B CA 1
ATOM 2873 C C . ALA B 1 161 ? 13.453 11 4.551 1 98.81 161 ALA B C 1
ATOM 2875 O O . ALA B 1 161 ? 14.547 11.289 5.047 1 98.81 161 ALA B O 1
ATOM 2876 N N . ARG B 1 162 ? 13.148 11.094 3.293 1 97.69 162 ARG B N 1
ATOM 2877 C CA . ARG B 1 162 ? 14.195 11.453 2.34 1 97.69 162 ARG B CA 1
ATOM 2878 C C . ARG B 1 162 ? 14.664 12.891 2.562 1 97.69 162 ARG B C 1
ATOM 2880 O O . ARG B 1 162 ? 15.859 13.172 2.502 1 97.69 162 ARG B O 1
ATOM 2887 N N . ASN B 1 163 ? 13.75 13.695 2.795 1 98.5 163 ASN B N 1
ATOM 2888 C CA . ASN B 1 163 ? 14.094 15.086 3.057 1 98.5 163 ASN B CA 1
ATOM 2889 C C . ASN B 1 163 ? 15.086 15.211 4.211 1 98.5 163 ASN B C 1
ATOM 2891 O O . ASN B 1 163 ? 16.078 15.938 4.109 1 98.5 163 ASN B O 1
ATOM 2895 N N . TYR B 1 164 ? 14.875 14.523 5.23 1 98.44 164 TYR B N 1
ATOM 2896 C CA . TYR B 1 164 ? 15.656 14.633 6.457 1 98.44 164 TYR B CA 1
ATOM 2897 C C . TYR B 1 164 ? 17.016 13.977 6.289 1 98.44 164 TYR B C 1
ATOM 2899 O O . TYR B 1 164 ? 17.922 14.18 7.113 1 98.44 164 TYR B O 1
ATOM 2907 N N . LEU B 1 165 ? 17.172 13.234 5.262 1 97.81 165 LEU B N 1
ATOM 2908 C CA . LEU B 1 165 ? 18.469 12.648 4.945 1 97.81 165 LEU B CA 1
ATOM 2909 C C . LEU B 1 165 ? 19.188 13.469 3.885 1 97.81 165 LEU B C 1
ATOM 2911 O O . LEU B 1 165 ? 20.219 13.039 3.359 1 97.81 165 LEU B O 1
ATOM 2915 N N . GLY B 1 166 ? 18.594 14.594 3.479 1 97 166 GLY B N 1
ATOM 2916 C CA . GLY B 1 166 ? 19.219 15.477 2.5 1 97 166 GLY B CA 1
ATOM 2917 C C . GLY B 1 166 ? 18.984 15.039 1.067 1 97 166 GLY B C 1
ATOM 2918 O O . GLY B 1 166 ? 19.641 15.523 0.147 1 97 166 GLY B O 1
ATOM 2919 N N . GLN B 1 167 ? 18.062 14.086 0.914 1 97 167 GLN B N 1
ATOM 2920 C CA . GLN B 1 167 ? 17.719 13.617 -0.426 1 97 167 GLN B CA 1
ATOM 2921 C C . GLN B 1 167 ? 16.531 14.391 -0.983 1 97 167 GLN B C 1
ATOM 2923 O O . GLN B 1 167 ? 15.82 15.078 -0.24 1 97 167 GLN B O 1
ATOM 2928 N N . GLU B 1 168 ? 16.375 14.227 -2.303 1 96 168 GLU B N 1
ATOM 2929 C CA . GLU B 1 168 ? 15.234 14.891 -2.938 1 96 168 GLU B CA 1
ATOM 2930 C C . GLU B 1 168 ? 13.914 14.234 -2.529 1 96 168 GLU B C 1
ATOM 2932 O O . GLU B 1 168 ? 13.742 13.023 -2.695 1 96 168 GLU B O 1
ATOM 2937 N N . GLY B 1 169 ? 13.047 15.023 -1.942 1 97.06 169 GLY B N 1
ATOM 2938 C CA . GLY B 1 169 ? 11.719 14.531 -1.597 1 97.06 169 GLY B CA 1
ATOM 2939 C C . GLY B 1 169 ? 10.664 14.906 -2.619 1 97.06 169 GLY B C 1
ATOM 2940 O O . GLY B 1 169 ? 10.977 15.477 -3.666 1 97.06 169 GLY B O 1
ATOM 2941 N N . MET B 1 170 ? 9.445 14.523 -2.297 1 98.25 170 MET B N 1
ATOM 2942 C CA . MET B 1 170 ? 8.344 14.797 -3.213 1 98.25 170 MET B CA 1
ATOM 2943 C C . MET B 1 170 ? 7.812 16.219 -3.023 1 98.25 170 MET B C 1
ATOM 2945 O O . MET B 1 170 ? 7.133 16.75 -3.9 1 98.25 170 MET B O 1
ATOM 2949 N N . ILE B 1 171 ? 8.023 16.812 -1.898 1 98.69 171 ILE B N 1
ATOM 2950 C CA . ILE B 1 171 ? 7.609 18.156 -1.505 1 98.69 171 ILE B CA 1
ATOM 2951 C C . ILE B 1 171 ? 8.578 18.703 -0.463 1 98.69 171 ILE B C 1
ATOM 2953 O O . ILE B 1 171 ? 9.211 17.938 0.275 1 98.69 171 ILE B O 1
ATOM 2957 N N . GLU B 1 172 ? 8.734 20.016 -0.389 1 97.88 172 GLU B N 1
ATOM 2958 C CA . GLU B 1 172 ? 9.641 20.641 0.571 1 97.88 172 GLU B CA 1
ATOM 2959 C C . GLU B 1 172 ? 9.078 20.578 1.987 1 97.88 172 GLU B C 1
ATOM 2961 O O . GLU B 1 172 ? 7.871 20.734 2.189 1 97.88 172 GLU B O 1
ATOM 2966 N N . VAL B 1 173 ? 9.953 20.328 2.959 1 98.44 173 VAL B N 1
ATOM 2967 C CA . VAL B 1 173 ? 9.578 20.344 4.367 1 98.44 173 VAL B CA 1
ATOM 2968 C C . VAL B 1 173 ? 10.562 21.203 5.156 1 98.44 173 VAL B C 1
ATOM 2970 O O . VAL B 1 173 ? 11.711 21.375 4.746 1 98.44 173 VAL B O 1
ATOM 2973 N N . ILE B 1 174 ? 10.094 21.781 6.215 1 97.25 174 ILE B N 1
ATOM 2974 C CA . ILE B 1 174 ? 10.938 22.562 7.113 1 97.25 174 ILE B CA 1
ATOM 2975 C C . ILE B 1 174 ? 11.688 21.625 8.055 1 97.25 174 ILE B C 1
ATOM 2977 O O . ILE B 1 174 ? 11.07 20.891 8.836 1 97.25 174 ILE B O 1
ATOM 2981 N N . ARG B 1 175 ? 13 21.672 8.062 1 96.44 175 ARG B N 1
ATOM 2982 C CA . ARG B 1 175 ? 13.781 20.703 8.828 1 96.44 175 ARG B CA 1
ATOM 2983 C C . ARG B 1 175 ? 14.523 21.391 9.977 1 96.44 175 ARG B C 1
ATOM 2985 O O . ARG B 1 175 ? 15.141 20.719 10.805 1 96.44 175 ARG B O 1
ATOM 2992 N N . GLN B 1 176 ? 14.484 22.672 9.914 1 91.62 176 GLN B N 1
ATOM 2993 C CA . GLN B 1 176 ? 15.109 23.422 11 1 91.62 176 GLN B CA 1
ATOM 2994 C C . GLN B 1 176 ? 14.078 23.844 12.047 1 91.62 176 GLN B C 1
ATOM 2996 O O . GLN B 1 176 ? 13.18 24.641 11.758 1 91.62 176 GLN B O 1
ATOM 3001 N N . TRP B 1 177 ? 14.211 23.266 13.109 1 90.94 177 TRP B N 1
ATOM 3002 C CA . TRP B 1 177 ? 13.32 23.547 14.234 1 90.94 177 TRP B CA 1
ATOM 3003 C C . TRP B 1 177 ? 14.047 23.359 15.555 1 90.94 177 TRP B C 1
ATOM 3005 O O . TRP B 1 177 ? 15.094 22.703 15.609 1 90.94 177 TRP B O 1
#

Secondary structure (DSSP, 8-state):
----------SSPPEEEEEEBGGG--GGGSHHHHHHHHHHHHHHHHHS--EEEEEEE-SSEEEEEEE-TTHHHHHHHHHHHHHHHHHHHHHHTT-HHHHHHHHHT--TT--S-S---BPS----EE--SHHHHHHHHHHHHHHHHHTTS-SSGGG-SSBTHHHHTTS--SS------/----------SSPPEEEEEEBGGG--GGGSHHHHHHHHHHHHHHHHHS--EEEEEEE-SSEEEEEEE-TTHHHHHHHHHHHHHHHHHHHHHHTT-HHHHHHHHHT--TT--S-S---BPS----EE--SHHHHHHHHHHHHHHHHHTTS-SSGGG-SSBTHHHHTT---SS------

Organism: Methylotuvimicrobium buryatense (NCBI:txid95641)

Radius of gyration: 22.79 Å; Cα contacts (8 Å, |Δi|>4): 584; chains: 2; bounding box: 54×62×66 Å